Protein AF-A0A0X3P7G4-F1 (afdb_monomer_lite)

Sequence (192 aa):
AYGSFYFRGCICLLTLMICEAARSVWTQNNAYQKLKDNPQDFRAETESVFLMRLFRAQRNLYISGFSLFLWFVLYRLVQLITEHARLIATSEASLAQAKSASEAASKFLSQDKSAKGESSDKEVALKAEVEKLKKRLEAEEEERKRIETDRDMVKKQADQMSKEYDRVSAECQALQKKLTAATGAGDSKKSD

pLDDT: mean 83.69, std 14.57, range [36.34, 95.62]

Radius of gyration: 58.0 Å; chains: 1; bounding box: 106×111×118 Å

Organism: Schistocephalus solidus (NCBI:txid70667)

Foldseek 3Di:
DVVVVVLVVVLVVLVVQLVVLVVQLVVLVVVLVVCVVDPVNDDPVVNVVSVVSNVVSVVSNVVSVVVSVVSVVVVVVVVVVVVVVVVVVVVVVVVVVVVVVVVVVVVVVVVVVVVCVVCPVVVVVVVVVVVVVVVVVVVVVVVVVVVVVVVVVVVVVVVVVVVVVVVVVVVVVVVVVVVCVVVVPDDDDDDD

Structure (mmCIF, N/CA/C/O backbone):
data_AF-A0A0X3P7G4-F1
#
_entry.id   AF-A0A0X3P7G4-F1
#
loop_
_atom_site.group_PDB
_atom_site.id
_atom_site.type_symbol
_atom_site.label_atom_id
_atom_site.label_alt_id
_atom_site.label_comp_id
_atom_site.label_asym_id
_atom_site.label_entity_id
_atom_site.label_seq_id
_atom_site.pdbx_PDB_ins_code
_atom_site.Cartn_x
_atom_site.Cartn_y
_atom_site.Cartn_z
_atom_site.occupancy
_atom_site.B_iso_or_equiv
_atom_site.auth_seq_id
_atom_site.auth_comp_id
_atom_site.auth_asym_id
_atom_site.auth_atom_id
_atom_site.pdbx_PDB_model_num
ATOM 1 N N . ALA A 1 1 ? -11.296 7.690 -11.599 1.00 53.97 1 ALA A N 1
ATOM 2 C CA . ALA A 1 1 ? -11.247 6.804 -12.786 1.00 53.97 1 ALA A CA 1
ATOM 3 C C . ALA A 1 1 ? -10.194 7.258 -13.804 1.00 53.97 1 ALA A C 1
ATOM 5 O O . ALA A 1 1 ? -9.297 6.482 -14.110 1.00 53.97 1 ALA A O 1
ATOM 6 N N . TYR A 1 2 ? -10.225 8.516 -14.261 1.00 63.56 2 TYR A N 1
ATOM 7 C CA . TYR A 1 2 ? -9.316 9.033 -15.298 1.00 63.56 2 TYR A CA 1
ATOM 8 C C . TYR A 1 2 ? -7.812 8.962 -14.963 1.00 63.56 2 TYR A C 1
ATOM 10 O O . TYR A 1 2 ? -7.011 8.647 -15.837 1.00 63.56 2 TYR A O 1
ATOM 18 N N . GLY A 1 3 ? -7.416 9.152 -13.698 1.00 73.81 3 GLY A N 1
ATOM 19 C CA . GLY A 1 3 ? -6.001 9.104 -13.291 1.00 73.81 3 GLY A CA 1
ATOM 20 C C . GLY A 1 3 ? -5.300 7.768 -13.576 1.00 73.81 3 GLY A C 1
ATOM 21 O O . GLY A 1 3 ? -4.144 7.759 -13.979 1.00 73.81 3 GLY A O 1
ATOM 22 N N . SER A 1 4 ? -6.008 6.637 -13.461 1.00 79.25 4 SER A N 1
ATOM 23 C CA . SER A 1 4 ? -5.439 5.316 -13.772 1.00 79.25 4 SER A CA 1
ATOM 24 C C . SER A 1 4 ? -5.216 5.120 -15.276 1.00 79.25 4 SER A C 1
ATOM 26 O O . SER A 1 4 ? -4.251 4.470 -15.676 1.00 79.25 4 SER A O 1
ATOM 28 N N . PHE A 1 5 ? -6.071 5.719 -16.110 1.00 83.88 5 PHE A N 1
ATOM 29 C CA . PHE A 1 5 ? -5.959 5.648 -17.564 1.00 83.88 5 PHE A CA 1
ATOM 30 C C . PHE A 1 5 ? -4.746 6.434 -18.073 1.00 83.88 5 PHE A C 1
ATOM 32 O O . PHE A 1 5 ? -3.896 5.862 -18.753 1.00 83.88 5 PHE A O 1
ATOM 39 N N . TYR A 1 6 ? -4.606 7.703 -17.673 1.00 85.88 6 TYR A N 1
ATOM 40 C CA . TYR A 1 6 ? -3.438 8.515 -18.038 1.00 85.88 6 TYR A CA 1
ATOM 41 C C . TYR A 1 6 ? -2.138 7.913 -17.501 1.00 85.88 6 TYR A C 1
ATOM 43 O O . TYR A 1 6 ? -1.141 7.875 -18.213 1.00 85.88 6 TYR A O 1
ATOM 51 N N . PHE A 1 7 ? -2.161 7.361 -16.284 1.00 82.94 7 PHE A N 1
ATOM 52 C CA . PHE A 1 7 ? -0.999 6.705 -15.691 1.00 82.94 7 PHE A CA 1
ATOM 53 C C . PHE A 1 7 ? -0.523 5.492 -16.508 1.00 82.94 7 PHE A C 1
ATOM 55 O O . PHE A 1 7 ? 0.667 5.367 -16.800 1.00 82.94 7 PHE A O 1
ATOM 62 N N . ARG A 1 8 ? -1.458 4.625 -16.924 1.00 87.69 8 ARG A N 1
ATOM 63 C CA . ARG A 1 8 ? -1.169 3.486 -17.812 1.00 87.69 8 ARG A CA 1
ATOM 64 C C . ARG A 1 8 ? -0.714 3.942 -19.203 1.00 87.69 8 ARG A C 1
ATOM 66 O O . ARG A 1 8 ? 0.157 3.317 -19.794 1.00 87.69 8 ARG A O 1
ATOM 73 N N . GLY A 1 9 ? -1.252 5.051 -19.706 1.00 91.44 9 GLY A N 1
ATOM 74 C CA . GLY A 1 9 ? -0.790 5.663 -20.952 1.00 91.44 9 GLY A CA 1
ATOM 75 C C . GLY A 1 9 ? 0.665 6.135 -20.871 1.00 91.44 9 GLY A C 1
ATOM 76 O O . GLY A 1 9 ? 1.470 5.784 -21.730 1.00 91.44 9 GLY A O 1
ATOM 77 N N . CYS A 1 10 ? 1.022 6.868 -19.813 1.00 89.75 10 CYS A N 1
ATOM 78 C CA . CYS A 1 10 ? 2.377 7.380 -19.606 1.00 89.75 10 CYS A CA 1
ATOM 79 C C . CYS A 1 10 ? 3.414 6.260 -19.476 1.00 89.75 10 CYS A C 1
ATOM 81 O O . CYS A 1 10 ? 4.472 6.349 -20.095 1.00 89.75 10 CYS A O 1
ATOM 83 N N . ILE A 1 11 ? 3.119 5.191 -18.723 1.00 91.06 11 ILE A N 1
ATOM 84 C CA . ILE A 1 11 ? 4.052 4.059 -18.610 1.00 91.06 11 ILE A CA 1
ATOM 85 C C . ILE A 1 11 ? 4.245 3.361 -19.960 1.00 91.06 11 ILE A C 1
ATOM 87 O O . ILE A 1 11 ? 5.385 3.123 -20.344 1.00 91.06 11 ILE A O 1
ATOM 91 N N . CYS A 1 12 ? 3.171 3.123 -20.723 1.00 93.56 12 CYS A N 1
ATOM 92 C CA . CYS A 1 12 ? 3.281 2.553 -22.066 1.00 93.56 12 CYS A CA 1
ATOM 93 C C . CYS A 1 12 ? 4.154 3.430 -22.975 1.00 93.56 12 CYS A C 1
ATOM 95 O O . CYS A 1 12 ? 5.036 2.914 -23.656 1.00 93.56 12 CYS A O 1
ATOM 97 N N . LEU A 1 13 ? 3.964 4.753 -22.945 1.00 93.38 13 LEU A N 1
ATOM 98 C CA . LEU A 1 13 ? 4.781 5.705 -23.704 1.00 93.38 13 LEU A CA 1
ATOM 99 C C . LEU A 1 13 ? 6.264 5.654 -23.313 1.00 93.38 13 LEU A C 1
ATOM 101 O O . LEU A 1 13 ? 7.125 5.593 -24.189 1.00 93.38 13 LEU A O 1
ATOM 105 N N . LEU A 1 14 ? 6.572 5.646 -22.014 1.00 93.56 14 LEU A N 1
ATOM 106 C CA . LEU A 1 14 ? 7.952 5.585 -21.520 1.00 93.56 14 LEU A CA 1
ATOM 107 C C . LEU A 1 14 ? 8.630 4.254 -21.869 1.00 93.56 14 LEU A C 1
ATOM 109 O O . LEU A 1 14 ? 9.804 4.238 -22.240 1.00 93.56 14 LEU A O 1
ATOM 113 N N . THR A 1 15 ? 7.901 3.138 -21.805 1.00 94.06 15 THR A N 1
ATOM 114 C CA . THR A 1 15 ? 8.418 1.833 -22.235 1.00 94.06 15 THR A CA 1
ATOM 115 C C . THR A 1 15 ? 8.684 1.812 -23.739 1.00 94.06 15 THR A C 1
ATOM 117 O O . THR A 1 15 ? 9.755 1.372 -24.152 1.00 94.06 15 THR A O 1
ATOM 120 N N . LEU A 1 16 ? 7.772 2.346 -24.560 1.00 94.88 16 LEU A N 1
ATOM 121 C CA . LEU A 1 16 ? 7.981 2.461 -26.007 1.00 94.88 16 LEU A CA 1
ATOM 122 C C . LEU A 1 16 ? 9.200 3.334 -26.342 1.00 94.88 16 LEU A C 1
ATOM 124 O O . LEU A 1 16 ? 9.986 2.950 -27.204 1.00 94.88 16 LEU A O 1
ATOM 128 N N . MET A 1 17 ? 9.406 4.445 -25.627 1.00 93.75 17 MET A N 1
ATOM 129 C CA . MET A 1 17 ? 10.593 5.302 -25.774 1.00 93.75 17 MET A CA 1
ATOM 130 C C . MET A 1 17 ? 11.897 4.551 -25.473 1.00 93.75 17 MET A C 1
ATOM 132 O O . MET A 1 17 ? 12.859 4.667 -26.231 1.00 93.75 17 MET A O 1
ATOM 136 N N . ILE A 1 18 ? 11.941 3.746 -24.405 1.00 95.12 18 ILE A N 1
ATOM 137 C CA . ILE A 1 18 ? 13.117 2.914 -24.096 1.00 95.12 18 ILE A CA 1
ATOM 138 C C . ILE A 1 18 ? 13.336 1.851 -25.169 1.00 95.12 18 ILE A C 1
ATOM 140 O O . ILE A 1 18 ? 14.470 1.650 -25.602 1.00 95.12 18 ILE A O 1
ATOM 144 N N . CYS A 1 19 ? 12.277 1.177 -25.620 1.00 95.62 19 CYS A N 1
ATOM 145 C CA . CYS A 1 19 ? 12.381 0.182 -26.683 1.00 95.62 19 CYS A CA 1
ATOM 146 C C . CYS A 1 19 ? 12.903 0.804 -27.985 1.00 95.62 19 CYS A C 1
ATOM 148 O O . CYS A 1 19 ? 13.775 0.225 -28.632 1.00 95.62 19 CYS A O 1
ATOM 150 N N . GLU A 1 20 ? 12.423 1.994 -28.355 1.00 95.19 20 GLU A N 1
ATOM 151 C CA . GLU A 1 20 ? 12.898 2.729 -29.527 1.00 95.19 20 GLU A CA 1
ATOM 152 C C . GLU A 1 20 ? 14.367 3.148 -29.373 1.00 95.19 20 GLU A C 1
ATOM 154 O O . GLU A 1 20 ? 15.172 2.913 -30.277 1.00 95.19 20 GLU A O 1
ATOM 159 N N . ALA A 1 21 ? 14.751 3.681 -28.208 1.00 94.69 21 ALA A N 1
ATOM 160 C CA . ALA A 1 21 ? 16.130 4.063 -27.917 1.00 94.69 21 ALA A CA 1
ATOM 161 C C . ALA A 1 21 ? 17.081 2.854 -27.944 1.00 94.69 21 ALA A C 1
ATOM 163 O O . ALA A 1 21 ? 18.155 2.927 -28.544 1.00 94.69 21 ALA A O 1
ATOM 164 N N . ALA A 1 22 ? 16.674 1.715 -27.377 1.00 95.31 22 ALA A N 1
ATOM 165 C CA . ALA A 1 22 ? 17.443 0.474 -27.406 1.00 95.31 22 ALA A CA 1
ATOM 166 C C . ALA A 1 22 ? 17.578 -0.069 -28.836 1.00 95.31 22 ALA A C 1
ATOM 168 O O . ALA A 1 22 ? 18.677 -0.433 -29.263 1.00 95.31 22 ALA A O 1
ATOM 169 N N . ARG A 1 23 ? 16.486 -0.051 -29.616 1.00 95.38 23 ARG A N 1
ATOM 170 C CA . ARG A 1 23 ? 16.508 -0.423 -31.038 1.00 95.38 23 ARG A CA 1
ATOM 171 C C . ARG A 1 23 ? 17.438 0.488 -31.832 1.00 95.38 23 ARG A C 1
ATOM 173 O O . ARG A 1 23 ? 18.161 0.005 -32.701 1.00 95.38 23 ARG A O 1
ATOM 180 N N . SER A 1 24 ? 17.428 1.788 -31.542 1.00 94.00 24 SER A N 1
ATOM 181 C CA . SER A 1 24 ? 18.296 2.780 -32.173 1.00 94.00 24 SER A CA 1
ATOM 182 C C . SER A 1 24 ? 19.767 2.488 -31.877 1.00 94.00 24 SER A C 1
ATOM 184 O O . SER A 1 24 ? 20.550 2.363 -32.816 1.00 94.00 24 SER A O 1
ATOM 186 N N . VAL A 1 25 ? 20.132 2.250 -30.611 1.00 95.12 25 VAL A N 1
ATOM 187 C CA . VAL A 1 25 ? 21.500 1.853 -30.231 1.00 95.12 25 VAL A CA 1
ATOM 188 C C . VAL A 1 25 ? 21.914 0.566 -30.939 1.00 95.12 25 VAL A C 1
ATOM 190 O O . VAL A 1 25 ? 22.977 0.538 -31.550 1.00 95.12 25 VAL A O 1
ATOM 193 N N . TRP A 1 26 ? 21.074 -0.472 -30.929 1.00 94.69 26 TRP A N 1
ATOM 194 C CA . TRP A 1 26 ? 21.380 -1.738 -31.599 1.00 94.69 26 TRP A CA 1
ATOM 195 C C . TRP A 1 26 ? 21.552 -1.564 -33.112 1.00 94.69 26 TRP A C 1
ATOM 197 O O . TRP A 1 26 ? 22.517 -2.052 -33.692 1.00 94.69 26 TRP A O 1
ATOM 207 N N . THR A 1 27 ? 20.668 -0.797 -33.755 1.00 93.25 27 THR A N 1
ATOM 208 C CA . THR A 1 27 ? 20.732 -0.533 -35.200 1.00 93.25 27 THR A CA 1
ATOM 209 C C . THR A 1 27 ? 21.994 0.250 -35.569 1.00 93.25 27 THR A C 1
ATOM 211 O O . THR A 1 27 ? 22.685 -0.129 -36.512 1.00 93.25 27 THR A O 1
ATOM 214 N N . GLN A 1 28 ? 22.319 1.316 -34.826 1.00 90.62 28 GLN A N 1
ATOM 215 C CA . GLN A 1 28 ? 23.521 2.120 -35.071 1.00 90.62 28 GLN A CA 1
ATOM 216 C C . GLN A 1 28 ? 24.801 1.332 -34.768 1.00 90.62 28 GLN A C 1
ATOM 218 O O . GLN A 1 28 ? 25.760 1.421 -35.526 1.00 90.62 28 GLN A O 1
ATOM 223 N N . ASN A 1 29 ? 24.803 0.511 -33.715 1.00 91.44 29 ASN A N 1
ATOM 224 C CA . ASN A 1 29 ? 25.924 -0.362 -33.377 1.00 91.44 29 ASN A CA 1
ATOM 225 C C . ASN A 1 29 ? 26.168 -1.416 -34.466 1.00 91.44 29 ASN A C 1
ATOM 227 O O . ASN A 1 29 ? 27.297 -1.605 -34.904 1.00 91.44 29 ASN A O 1
ATOM 231 N N . ASN A 1 30 ? 25.112 -2.060 -34.963 1.00 91.50 30 ASN A N 1
ATOM 232 C CA . ASN A 1 30 ? 25.232 -3.045 -36.038 1.00 91.50 30 ASN A CA 1
ATOM 233 C C . ASN A 1 30 ? 25.699 -2.403 -37.350 1.00 91.50 30 ASN A C 1
ATOM 235 O O . ASN A 1 30 ? 26.480 -3.005 -38.082 1.00 91.50 30 ASN A O 1
ATOM 239 N N . ALA A 1 31 ? 25.227 -1.191 -37.654 1.00 87.88 31 ALA A N 1
ATOM 240 C CA . ALA A 1 31 ? 25.680 -0.440 -38.821 1.00 87.88 31 ALA A CA 1
ATOM 241 C C . ALA A 1 31 ? 27.165 -0.057 -38.705 1.00 87.88 31 ALA A C 1
ATOM 243 O O . ALA A 1 31 ? 27.905 -0.191 -39.675 1.00 87.88 31 ALA A O 1
ATOM 244 N N . TYR A 1 32 ? 27.605 0.340 -37.509 1.00 87.62 32 TYR A N 1
ATOM 245 C CA . TYR A 1 32 ? 29.006 0.636 -37.223 1.00 87.62 32 TYR A CA 1
ATOM 246 C C . TYR A 1 32 ? 29.913 -0.597 -37.376 1.00 87.62 32 TYR A C 1
ATOM 248 O O . TYR A 1 32 ? 30.954 -0.514 -38.020 1.00 87.62 32 TYR A O 1
ATOM 256 N N . GLN A 1 33 ? 29.495 -1.760 -36.865 1.00 87.25 33 GLN A N 1
ATOM 257 C CA . GLN A 1 33 ? 30.272 -3.000 -37.001 1.00 87.25 33 GLN A CA 1
ATOM 258 C C . GLN A 1 33 ? 30.394 -3.452 -38.463 1.00 87.25 33 GLN A C 1
ATOM 260 O O . GLN A 1 33 ? 31.485 -3.784 -38.909 1.00 87.25 33 GLN A O 1
ATOM 265 N N . LYS A 1 34 ? 29.311 -3.367 -39.248 1.00 87.62 34 LYS A N 1
ATOM 266 C CA . LYS A 1 34 ? 29.355 -3.673 -40.690 1.00 87.62 34 LYS A CA 1
ATOM 267 C C . LYS A 1 34 ? 30.309 -2.765 -41.467 1.00 87.62 34 LYS A C 1
ATOM 269 O O . LYS A 1 34 ? 30.940 -3.226 -42.410 1.00 87.62 34 LYS A O 1
ATOM 274 N N . LEU A 1 35 ? 30.401 -1.488 -41.088 1.00 84.44 35 LEU A N 1
ATOM 275 C CA . LEU A 1 35 ? 31.357 -0.555 -41.687 1.00 84.44 35 LEU A CA 1
ATOM 276 C C . LEU A 1 35 ? 32.800 -0.951 -41.352 1.00 84.44 35 LEU A C 1
ATOM 278 O O . LEU A 1 35 ? 33.662 -0.912 -42.222 1.00 84.44 35 LEU A O 1
ATOM 282 N N . LYS A 1 36 ? 33.055 -1.358 -40.104 1.00 83.06 36 LYS A N 1
ATOM 283 C CA . LYS A 1 36 ? 34.373 -1.816 -39.648 1.00 83.06 36 LYS A CA 1
ATOM 284 C C . LYS A 1 36 ? 34.839 -3.086 -40.370 1.00 83.06 36 LYS A C 1
ATOM 286 O O . LYS A 1 36 ? 36.025 -3.215 -40.659 1.00 83.06 36 LYS A O 1
ATOM 291 N N . ASP A 1 37 ? 33.913 -3.987 -40.688 1.00 84.88 37 ASP A N 1
ATOM 292 C CA . ASP A 1 37 ? 34.206 -5.238 -41.393 1.00 84.88 37 ASP A CA 1
ATOM 293 C C . ASP A 1 37 ? 34.461 -5.043 -42.904 1.00 84.88 37 ASP A C 1
ATOM 295 O O . ASP A 1 37 ? 34.998 -5.947 -43.544 1.00 84.88 37 ASP A O 1
ATOM 299 N N . ASN A 1 38 ? 34.117 -3.880 -43.487 1.00 82.94 38 ASN A N 1
ATOM 300 C CA . ASN A 1 38 ? 34.327 -3.582 -44.909 1.00 82.94 38 ASN A CA 1
ATOM 301 C C . ASN A 1 38 ? 35.447 -2.536 -45.132 1.00 82.94 38 ASN A C 1
ATOM 303 O O . ASN A 1 38 ? 35.170 -1.337 -45.224 1.00 82.94 38 ASN A O 1
ATOM 307 N N . PRO A 1 39 ? 36.721 -2.952 -45.279 1.00 70.00 39 PRO A N 1
ATOM 308 C CA . PRO A 1 39 ? 37.871 -2.041 -45.339 1.00 70.00 39 PRO A CA 1
ATOM 309 C C . PRO A 1 39 ? 37.910 -1.100 -46.560 1.00 70.00 39 PRO A C 1
ATOM 311 O O . PRO A 1 39 ? 38.685 -0.148 -46.557 1.00 70.00 39 PRO A O 1
ATOM 314 N N . GLN A 1 40 ? 37.083 -1.324 -47.589 1.00 72.31 40 GLN A N 1
ATOM 315 C CA . GLN A 1 40 ? 36.956 -0.435 -48.760 1.00 72.31 40 GLN A CA 1
ATOM 316 C C . GLN A 1 40 ? 36.187 0.867 -48.450 1.00 72.31 40 GLN A C 1
ATOM 318 O O . GLN A 1 40 ? 36.521 1.918 -48.996 1.00 72.31 40 GLN A O 1
ATOM 323 N N . ASP A 1 41 ? 35.204 0.818 -47.541 1.00 68.81 41 ASP A N 1
ATOM 324 C CA . ASP A 1 41 ? 34.366 1.969 -47.149 1.00 68.81 41 ASP A CA 1
ATOM 325 C C . ASP A 1 41 ? 34.819 2.614 -45.826 1.00 68.81 41 ASP A C 1
ATOM 327 O O . ASP A 1 41 ? 34.294 3.648 -45.401 1.00 68.81 41 ASP A O 1
ATOM 331 N N . PHE A 1 42 ? 35.809 2.016 -45.160 1.00 75.44 42 PHE A N 1
ATOM 332 C CA . PHE A 1 42 ? 36.311 2.460 -43.866 1.00 75.44 42 PHE A CA 1
ATOM 333 C C . PHE A 1 42 ? 37.235 3.681 -44.018 1.00 75.44 42 PHE A C 1
ATOM 335 O O . PHE A 1 42 ? 38.462 3.583 -44.026 1.00 75.44 42 PHE A O 1
ATOM 342 N N . ARG A 1 43 ? 36.631 4.866 -44.164 1.00 78.56 43 ARG A N 1
ATOM 343 C CA . ARG A 1 43 ? 37.317 6.168 -44.094 1.00 78.56 43 ARG A CA 1
ATOM 344 C C . ARG A 1 43 ? 37.082 6.825 -42.733 1.00 78.56 43 ARG A C 1
ATOM 346 O O . ARG A 1 43 ? 35.956 6.814 -42.236 1.00 78.56 43 ARG A O 1
ATOM 353 N N . ALA A 1 44 ? 38.105 7.492 -42.191 1.00 76.75 44 ALA A N 1
ATOM 354 C CA . ALA A 1 44 ? 38.047 8.176 -40.889 1.00 76.75 44 ALA A CA 1
ATOM 355 C C . ALA A 1 44 ? 36.877 9.180 -40.769 1.00 76.75 44 ALA A C 1
ATOM 357 O O . ALA A 1 44 ? 36.242 9.298 -39.721 1.00 76.75 44 ALA A O 1
ATOM 358 N N . GLU A 1 45 ? 36.526 9.867 -41.862 1.00 80.19 45 GLU A N 1
ATOM 359 C CA . GLU A 1 45 ? 35.378 10.783 -41.882 1.00 80.19 45 GLU A CA 1
ATOM 360 C C . GLU A 1 45 ? 34.040 10.046 -41.712 1.00 80.19 45 GLU A C 1
ATOM 362 O O . GLU A 1 45 ? 33.167 10.503 -40.976 1.00 80.19 45 GLU A O 1
ATOM 367 N N . THR A 1 46 ? 33.887 8.871 -42.329 1.00 80.81 46 THR A N 1
ATOM 368 C CA . THR A 1 46 ? 32.655 8.066 -42.250 1.00 80.81 46 THR A CA 1
ATOM 369 C C . THR A 1 46 ? 32.508 7.422 -40.872 1.00 80.81 46 THR A C 1
ATOM 371 O O . THR A 1 46 ? 31.417 7.433 -40.302 1.00 80.81 46 THR A O 1
ATOM 374 N N . GLU A 1 47 ? 33.611 6.950 -40.291 1.00 82.50 47 GLU A N 1
ATOM 375 C CA . GLU A 1 47 ? 33.672 6.448 -38.915 1.00 82.50 47 GLU A CA 1
ATOM 376 C C . GLU A 1 47 ? 33.145 7.492 -37.914 1.00 82.50 47 GLU A C 1
ATOM 378 O O . GLU A 1 47 ? 32.215 7.212 -37.151 1.00 82.50 47 GLU A O 1
ATOM 383 N N . SER A 1 48 ? 33.658 8.725 -37.976 1.00 84.38 48 SER A N 1
ATOM 384 C CA . SER A 1 48 ? 33.288 9.795 -37.039 1.00 84.38 48 SER A CA 1
ATOM 385 C C . SER A 1 48 ? 31.775 10.083 -36.999 1.00 84.38 48 SER A C 1
ATOM 387 O O . SER A 1 48 ? 31.201 10.302 -35.926 1.00 84.38 48 SER A O 1
ATOM 389 N N . VAL A 1 49 ? 31.093 9.990 -38.148 1.00 86.62 49 VAL A N 1
ATOM 390 C CA . VAL A 1 49 ? 29.640 10.193 -38.272 1.00 86.62 49 VAL A CA 1
ATOM 391 C C . VAL A 1 49 ? 28.857 9.081 -37.570 1.00 86.62 49 VAL A C 1
ATOM 393 O O . VAL A 1 49 ? 27.861 9.360 -36.891 1.00 86.62 49 VAL A O 1
ATOM 396 N N . PHE A 1 50 ? 29.291 7.825 -37.698 1.00 86.31 50 PHE A N 1
ATOM 397 C CA . PHE A 1 50 ? 28.641 6.698 -37.026 1.00 86.31 50 PHE A CA 1
ATOM 398 C C . PHE A 1 50 ? 28.861 6.725 -35.514 1.00 86.31 50 PHE A C 1
ATOM 400 O O . PHE A 1 50 ? 27.891 6.548 -34.773 1.00 86.31 50 PHE A O 1
ATOM 407 N N . LEU A 1 51 ? 30.076 7.032 -35.042 1.00 87.50 51 LEU A N 1
ATOM 408 C CA . LEU A 1 51 ? 30.328 7.194 -33.606 1.00 87.50 51 LEU A CA 1
ATOM 409 C C . LEU A 1 51 ? 29.452 8.304 -33.022 1.00 87.50 51 LEU A C 1
ATOM 411 O O . LEU A 1 51 ? 28.829 8.113 -31.979 1.00 87.50 51 LEU A O 1
ATOM 415 N N . MET A 1 52 ? 29.329 9.443 -33.709 1.00 91.00 52 MET A N 1
ATOM 416 C CA . MET A 1 52 ? 28.486 10.546 -33.242 1.00 91.00 52 MET A CA 1
ATOM 417 C C . MET A 1 52 ? 27.012 10.128 -33.109 1.00 91.00 52 MET A C 1
ATOM 419 O O . MET A 1 52 ? 26.345 10.472 -32.126 1.00 91.00 52 MET A O 1
ATOM 423 N N . ARG A 1 53 ? 26.485 9.365 -34.078 1.00 89.69 53 ARG A N 1
ATOM 424 C CA . ARG A 1 53 ? 25.120 8.813 -34.013 1.00 89.69 53 ARG A CA 1
ATOM 425 C C . ARG A 1 53 ? 24.967 7.808 -32.874 1.00 89.69 53 ARG A C 1
ATOM 427 O O . ARG A 1 53 ? 23.948 7.845 -32.183 1.00 89.69 53 ARG A O 1
ATOM 434 N N . LEU A 1 54 ? 25.975 6.972 -32.637 1.00 89.56 54 LEU A N 1
ATOM 435 C CA . LEU A 1 54 ? 25.977 5.993 -31.554 1.00 89.56 54 LEU A CA 1
ATOM 436 C C . LEU A 1 54 ? 25.986 6.667 -30.175 1.00 89.56 54 LEU A C 1
ATOM 438 O O . LEU A 1 54 ? 25.141 6.338 -29.347 1.00 89.56 54 LEU A O 1
ATOM 442 N N . PHE A 1 55 ? 26.843 7.667 -29.946 1.00 91.38 55 PHE A N 1
ATOM 443 C CA . PHE A 1 55 ? 26.855 8.442 -28.697 1.00 91.38 55 PHE A CA 1
ATOM 444 C C . PHE A 1 55 ? 25.524 9.157 -28.449 1.00 91.38 55 PHE A C 1
ATOM 446 O O . PHE A 1 55 ? 25.022 9.188 -27.322 1.00 91.38 55 PHE A O 1
ATOM 453 N N . ARG A 1 56 ? 24.904 9.695 -29.508 1.00 91.31 56 ARG A N 1
ATOM 454 C CA . ARG A 1 56 ? 23.570 10.299 -29.409 1.00 91.31 56 ARG A CA 1
ATOM 455 C C . ARG A 1 56 ? 22.523 9.262 -28.991 1.00 91.31 56 ARG A C 1
ATOM 457 O O . ARG A 1 56 ? 21.728 9.544 -28.096 1.00 91.31 56 ARG A O 1
ATOM 464 N N . ALA A 1 57 ? 22.535 8.079 -29.603 1.00 92.56 57 ALA A N 1
ATOM 465 C CA . ALA A 1 57 ? 21.607 6.999 -29.274 1.00 92.56 57 ALA A CA 1
ATOM 466 C C . ALA A 1 57 ? 21.817 6.471 -27.841 1.00 92.56 57 ALA A C 1
ATOM 468 O O . ALA A 1 57 ? 20.846 6.307 -27.107 1.00 92.56 57 ALA A O 1
ATOM 469 N N . GLN A 1 58 ? 23.070 6.290 -27.409 1.00 93.25 58 GLN A N 1
ATOM 470 C CA . GLN A 1 58 ? 23.417 5.867 -26.047 1.00 93.25 58 GLN A CA 1
ATOM 471 C C . GLN A 1 58 ? 22.912 6.864 -25.000 1.00 93.25 58 GLN A C 1
ATOM 473 O O . GLN A 1 58 ? 22.250 6.476 -24.040 1.00 93.25 58 GLN A O 1
ATOM 478 N N . ARG A 1 59 ? 23.141 8.167 -25.211 1.00 95.44 59 ARG A N 1
ATOM 479 C CA . ARG A 1 59 ? 22.630 9.209 -24.311 1.00 95.44 59 ARG A CA 1
ATOM 480 C C . ARG A 1 59 ? 21.103 9.205 -24.237 1.00 95.44 59 ARG A C 1
ATOM 482 O O . ARG A 1 59 ? 20.552 9.313 -23.146 1.00 95.44 59 ARG A O 1
ATOM 489 N N . ASN A 1 60 ? 20.416 9.063 -25.371 1.00 94.06 60 ASN A N 1
ATOM 490 C CA . ASN A 1 60 ? 18.952 8.994 -25.396 1.00 94.06 60 ASN A CA 1
ATOM 491 C C . ASN A 1 60 ? 18.419 7.752 -24.659 1.00 94.06 60 ASN A C 1
ATOM 493 O O . ASN A 1 60 ? 17.392 7.836 -23.983 1.00 94.06 60 ASN A O 1
ATOM 497 N N . LEU A 1 61 ? 19.128 6.622 -24.730 1.00 94.50 61 LEU A N 1
ATOM 498 C CA . LEU A 1 61 ? 18.804 5.428 -23.949 1.00 94.50 61 LEU A CA 1
ATOM 499 C C . LEU A 1 61 ? 18.949 5.682 -22.442 1.00 94.50 61 LEU A C 1
ATOM 501 O O . LEU A 1 61 ? 18.060 5.316 -21.678 1.00 94.50 61 LEU A O 1
ATOM 505 N N . TYR A 1 62 ? 20.011 6.367 -22.006 1.00 95.44 62 TYR A N 1
ATOM 506 C CA . TYR A 1 62 ? 20.170 6.719 -20.591 1.00 95.44 62 TYR A CA 1
ATOM 507 C C . TYR A 1 62 ? 19.095 7.688 -20.100 1.00 95.44 62 TYR A C 1
ATOM 509 O O . TYR A 1 62 ? 18.540 7.475 -19.026 1.00 95.44 62 TYR A O 1
ATOM 517 N N . ILE A 1 63 ? 18.766 8.720 -20.886 1.00 94.69 63 ILE A N 1
ATOM 518 C CA . ILE A 1 63 ? 17.717 9.685 -20.529 1.00 94.69 63 ILE A CA 1
ATOM 519 C C . ILE A 1 63 ? 16.369 8.971 -20.398 1.00 94.69 63 ILE A C 1
ATOM 521 O O . ILE A 1 63 ? 15.717 9.098 -19.367 1.00 94.69 63 ILE A O 1
ATOM 525 N N . SER A 1 64 ? 15.974 8.180 -21.400 1.00 94.19 64 SER A N 1
ATOM 526 C CA . SER A 1 64 ? 14.701 7.444 -21.372 1.00 94.19 64 SER A CA 1
ATOM 527 C C . SER A 1 64 ? 14.645 6.412 -20.236 1.00 94.19 64 SER A C 1
ATOM 529 O O . SER A 1 64 ? 13.641 6.341 -19.526 1.00 94.19 64 SER A O 1
ATOM 531 N N . GLY A 1 65 ? 15.741 5.686 -19.990 1.00 94.25 65 GLY A N 1
ATOM 532 C CA . GLY A 1 65 ? 15.891 4.772 -18.853 1.00 94.25 65 GLY A CA 1
ATOM 533 C C . GLY A 1 65 ? 15.721 5.470 -17.503 1.00 94.25 65 GLY A C 1
ATOM 534 O O . GLY A 1 65 ? 14.948 5.023 -16.654 1.00 94.25 65 GLY A O 1
ATOM 535 N N . PHE A 1 66 ? 16.394 6.607 -17.322 1.00 94.56 66 PHE A N 1
ATOM 536 C CA . PHE A 1 66 ? 16.303 7.396 -16.098 1.00 94.56 66 PHE A CA 1
ATOM 537 C C . PHE A 1 66 ? 14.909 8.005 -15.904 1.00 94.56 66 PHE A C 1
ATOM 539 O O . PHE A 1 66 ? 14.397 8.015 -14.787 1.00 94.56 66 PHE A O 1
ATOM 546 N N . SER A 1 67 ? 14.247 8.447 -16.977 1.00 94.00 67 SER A N 1
ATOM 547 C CA . SER A 1 67 ? 12.860 8.921 -16.917 1.00 94.00 67 SER A CA 1
ATOM 548 C C . SER A 1 67 ? 11.890 7.834 -16.452 1.00 94.00 67 SER A C 1
ATOM 550 O O . SER A 1 67 ? 11.024 8.120 -15.627 1.00 94.00 67 SER A O 1
ATOM 552 N N . LEU A 1 68 ? 12.043 6.589 -16.919 1.00 93.12 68 LEU A N 1
ATOM 553 C CA . LEU A 1 68 ? 11.219 5.468 -16.450 1.00 93.12 68 LEU A CA 1
ATOM 554 C C . LEU A 1 68 ? 11.462 5.176 -14.963 1.00 93.12 68 LEU A C 1
ATOM 556 O O . LEU A 1 68 ? 10.512 4.969 -14.208 1.00 93.12 68 LEU A O 1
ATOM 560 N N . PHE A 1 69 ? 12.724 5.202 -14.531 1.00 93.69 69 PHE A N 1
ATOM 561 C CA . PHE A 1 69 ? 13.074 5.041 -13.122 1.00 93.69 69 PHE A CA 1
ATOM 562 C C . PHE A 1 69 ? 12.453 6.143 -12.249 1.00 93.69 69 PHE A C 1
ATOM 564 O O . PHE A 1 69 ? 11.786 5.845 -11.258 1.00 93.69 69 PHE A O 1
ATOM 571 N N . LEU A 1 70 ? 12.599 7.413 -12.639 1.00 93.88 70 LEU A N 1
ATOM 572 C CA . LEU A 1 70 ? 11.986 8.536 -11.928 1.00 93.88 70 LEU A CA 1
ATOM 573 C C . LEU A 1 70 ? 10.463 8.431 -11.895 1.00 93.88 70 LEU A C 1
ATOM 575 O O . LEU A 1 70 ? 9.858 8.698 -10.860 1.00 93.88 70 LEU A O 1
ATOM 579 N N . TRP A 1 71 ? 9.837 8.010 -12.994 1.00 91.94 71 TRP A N 1
ATOM 580 C CA . TRP A 1 71 ? 8.397 7.778 -13.033 1.00 91.94 71 TRP A CA 1
ATOM 581 C C . TRP A 1 71 ? 7.959 6.732 -12.005 1.00 91.94 71 TRP A C 1
ATOM 583 O O . TRP A 1 71 ? 6.967 6.936 -11.307 1.00 91.94 71 TRP A O 1
ATOM 593 N N . PHE A 1 72 ? 8.717 5.642 -11.854 1.00 91.69 72 PHE A N 1
ATOM 594 C CA . PHE A 1 72 ? 8.453 4.631 -10.829 1.00 91.69 72 PHE A CA 1
ATOM 595 C C . PHE A 1 72 ? 8.579 5.198 -9.407 1.00 91.69 72 PHE A C 1
ATOM 597 O O . PHE A 1 72 ? 7.704 4.965 -8.570 1.00 91.69 72 PHE A O 1
ATOM 604 N N . VAL A 1 73 ? 9.626 5.985 -9.139 1.00 95.19 73 VAL A N 1
ATOM 605 C CA . VAL A 1 73 ? 9.815 6.653 -7.840 1.00 95.19 73 VAL A CA 1
ATOM 606 C C . VAL A 1 73 ? 8.652 7.601 -7.545 1.00 95.19 73 VAL A C 1
ATOM 608 O O . VAL A 1 73 ? 8.051 7.528 -6.474 1.00 95.19 73 VAL A O 1
ATOM 611 N N . LEU A 1 74 ? 8.280 8.448 -8.507 1.00 91.88 74 LEU A N 1
ATOM 612 C CA . LEU A 1 74 ? 7.156 9.374 -8.377 1.00 91.88 74 LEU A CA 1
ATOM 613 C C . LEU A 1 74 ? 5.839 8.636 -8.155 1.00 91.88 74 LEU A C 1
ATOM 615 O O . LEU A 1 74 ? 5.061 9.033 -7.291 1.00 91.88 74 LEU A O 1
ATOM 619 N N . TYR A 1 75 ? 5.602 7.541 -8.878 1.00 89.31 75 TYR A N 1
ATOM 620 C CA . TYR A 1 75 ? 4.417 6.720 -8.670 1.00 89.31 75 TYR A CA 1
ATOM 621 C C . TYR A 1 75 ? 4.341 6.211 -7.235 1.00 89.31 75 TYR A C 1
ATOM 623 O O . TYR A 1 75 ? 3.313 6.373 -6.574 1.00 89.31 75 TYR A O 1
ATOM 631 N N . ARG A 1 76 ? 5.445 5.650 -6.729 1.00 92.69 76 ARG A N 1
ATOM 632 C CA . ARG A 1 76 ? 5.491 5.141 -5.361 1.00 92.69 76 ARG A CA 1
ATOM 633 C C . ARG A 1 76 ? 5.231 6.250 -4.342 1.00 92.69 76 ARG A C 1
ATOM 635 O O . ARG A 1 76 ? 4.471 6.028 -3.403 1.00 92.69 76 ARG A O 1
ATOM 642 N N . LEU A 1 77 ? 5.809 7.434 -4.546 1.00 94.44 77 LEU A N 1
ATOM 643 C CA . LEU A 1 77 ? 5.604 8.593 -3.676 1.00 94.44 77 LEU A CA 1
ATOM 644 C C . LEU A 1 77 ? 4.153 9.083 -3.691 1.00 94.44 77 LEU A C 1
ATOM 646 O O . LEU A 1 77 ? 3.574 9.289 -2.629 1.00 94.44 77 LEU A O 1
ATOM 650 N N . VAL A 1 78 ? 3.534 9.222 -4.864 1.00 91.00 78 VAL A N 1
ATOM 651 C CA . VAL A 1 78 ? 2.136 9.671 -4.981 1.00 91.00 78 VAL A CA 1
ATOM 652 C C . VAL A 1 78 ? 1.182 8.692 -4.302 1.00 91.00 78 VAL A C 1
ATOM 654 O O . VAL A 1 78 ? 0.265 9.120 -3.597 1.00 91.00 78 VAL A O 1
ATOM 657 N N . GLN A 1 79 ? 1.401 7.384 -4.466 1.00 89.56 79 GLN A N 1
ATOM 658 C CA . GLN A 1 79 ? 0.611 6.374 -3.762 1.00 89.56 79 GLN A CA 1
ATOM 659 C C . GLN A 1 79 ? 0.767 6.494 -2.249 1.00 89.56 79 GLN A C 1
ATOM 661 O O . GLN A 1 79 ? -0.236 6.537 -1.543 1.00 89.56 79 GLN A O 1
ATOM 666 N N . LEU A 1 80 ? 2.004 6.624 -1.764 1.00 92.88 80 LEU A N 1
ATOM 667 C CA . LEU A 1 80 ? 2.279 6.745 -0.336 1.00 92.88 80 LEU A CA 1
ATOM 668 C C . LEU A 1 80 ? 1.638 8.004 0.268 1.00 92.88 80 LEU A C 1
ATOM 670 O O . LEU A 1 80 ? 1.039 7.940 1.336 1.00 92.88 80 LEU A O 1
ATOM 674 N N . ILE A 1 81 ? 1.699 9.137 -0.436 1.00 93.31 81 ILE A N 1
ATOM 675 C CA . ILE A 1 81 ? 1.054 10.386 -0.010 1.00 93.31 81 ILE A CA 1
ATOM 676 C C . ILE A 1 81 ? -0.470 10.230 0.009 1.00 93.31 81 ILE A C 1
ATOM 678 O O . ILE A 1 81 ? -1.123 10.676 0.949 1.00 93.31 81 ILE A O 1
ATOM 682 N N . THR A 1 82 ? -1.044 9.577 -1.004 1.00 91.69 82 THR A N 1
ATOM 683 C CA . THR A 1 82 ? -2.493 9.334 -1.078 1.00 91.69 82 THR A CA 1
ATOM 684 C C . THR A 1 82 ? -2.959 8.428 0.061 1.00 91.69 82 THR A C 1
ATOM 686 O O . THR A 1 82 ? -3.979 8.703 0.691 1.00 91.69 82 THR A O 1
ATOM 689 N N . GLU A 1 83 ? -2.205 7.368 0.358 1.00 91.56 83 GLU A N 1
ATOM 690 C CA . GLU A 1 83 ? -2.457 6.494 1.504 1.00 91.56 83 GLU A CA 1
ATOM 691 C C . GLU A 1 83 ? -2.380 7.283 2.811 1.00 91.56 83 GLU A C 1
ATOM 693 O O . GLU A 1 83 ? -3.315 7.221 3.606 1.00 91.56 83 GLU A O 1
ATOM 698 N N . HIS A 1 84 ? -1.330 8.085 2.998 1.00 91.56 84 HIS A N 1
ATOM 699 C CA . HIS A 1 84 ? -1.146 8.912 4.188 1.00 91.56 84 HIS A CA 1
ATOM 700 C C . HIS A 1 84 ? -2.284 9.927 4.380 1.00 91.56 84 HIS A C 1
ATOM 702 O O . HIS A 1 84 ? -2.834 10.048 5.473 1.00 91.56 84 HIS A O 1
ATOM 708 N N . ALA A 1 85 ? -2.702 10.610 3.312 1.00 91.31 85 ALA A N 1
ATOM 709 C CA . ALA A 1 85 ? -3.836 11.531 3.347 1.00 91.31 85 ALA A CA 1
ATOM 710 C C . ALA A 1 85 ? -5.145 10.809 3.704 1.00 91.31 85 ALA A C 1
ATOM 712 O O . ALA A 1 85 ? -5.921 11.299 4.525 1.00 91.31 85 ALA A O 1
ATOM 713 N N . ARG A 1 86 ? -5.372 9.612 3.141 1.00 91.50 86 ARG A N 1
ATOM 714 C CA . ARG A 1 86 ? -6.541 8.790 3.474 1.00 91.50 86 ARG A CA 1
ATOM 715 C C . ARG A 1 86 ? -6.518 8.365 4.940 1.00 91.50 86 ARG A C 1
ATOM 717 O O . ARG A 1 86 ? -7.544 8.461 5.599 1.00 91.50 86 ARG A O 1
ATOM 724 N N . LEU A 1 87 ? -5.359 7.940 5.443 1.00 91.31 87 LEU A N 1
ATOM 725 C CA . LEU A 1 87 ? -5.147 7.556 6.839 1.00 91.31 87 LEU A CA 1
ATOM 726 C C . LEU A 1 87 ? -5.475 8.703 7.800 1.00 91.31 87 LEU A C 1
ATOM 728 O O . LEU A 1 87 ? -6.228 8.488 8.749 1.00 91.31 87 LEU A O 1
ATOM 732 N N . ILE A 1 88 ? -4.993 9.918 7.524 1.00 91.12 88 ILE A N 1
ATOM 733 C CA . ILE A 1 88 ? -5.310 11.108 8.329 1.00 91.12 88 ILE A CA 1
ATOM 734 C C . ILE A 1 88 ? -6.818 11.371 8.336 1.00 91.12 88 ILE A C 1
ATOM 736 O O . ILE A 1 88 ? -7.406 11.473 9.410 1.00 91.12 88 ILE A O 1
ATOM 740 N N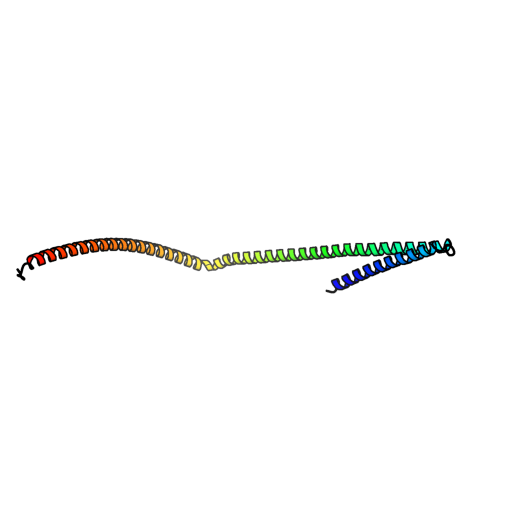 . ALA A 1 89 ? -7.457 11.401 7.163 1.00 89.06 89 ALA A N 1
ATOM 741 C CA . ALA A 1 89 ? -8.895 11.647 7.064 1.00 89.06 89 ALA A CA 1
ATOM 742 C C . ALA A 1 89 ? -9.719 10.575 7.802 1.00 89.06 89 ALA A C 1
ATOM 744 O O . ALA A 1 89 ? -10.683 10.889 8.497 1.00 89.06 89 ALA A O 1
ATOM 745 N N . THR A 1 90 ? -9.325 9.300 7.700 1.00 89.56 90 THR A N 1
ATOM 746 C CA . THR A 1 90 ? -9.995 8.213 8.430 1.00 89.56 90 THR A CA 1
ATOM 747 C C . THR A 1 90 ? -9.753 8.277 9.934 1.00 89.56 90 THR A C 1
ATOM 749 O O . THR A 1 90 ? -10.659 7.967 10.700 1.00 89.56 90 THR A O 1
ATOM 752 N N . SER A 1 91 ? -8.563 8.698 10.365 1.00 87.62 91 SER A N 1
ATOM 753 C CA . SER A 1 91 ? -8.228 8.879 11.778 1.00 87.62 91 SER A CA 1
ATOM 754 C C . SER A 1 91 ? -9.065 9.998 12.393 1.00 87.62 91 SER A C 1
ATOM 756 O O . SER A 1 91 ? -9.682 9.807 13.438 1.00 87.62 91 SER A O 1
ATOM 758 N N . GLU A 1 92 ? -9.179 11.133 11.702 1.00 90.56 92 GLU A N 1
ATOM 759 C CA . GLU A 1 92 ? -10.014 12.254 12.130 1.00 90.56 92 GLU A CA 1
ATOM 760 C C . GLU A 1 92 ? -11.496 11.862 12.199 1.00 90.56 92 GLU A C 1
ATOM 762 O O . GLU A 1 92 ? -12.151 12.107 13.213 1.00 90.56 92 GLU A O 1
ATOM 767 N N . ALA A 1 93 ? -12.009 11.167 11.178 1.00 88.25 93 ALA A N 1
ATOM 768 C CA . ALA A 1 93 ? -13.375 10.648 11.183 1.00 88.25 93 ALA A CA 1
ATOM 769 C C . ALA A 1 93 ? -13.611 9.637 12.320 1.00 88.25 93 ALA A C 1
ATOM 771 O O . ALA A 1 93 ? -14.641 9.697 12.989 1.00 88.25 93 ALA A O 1
ATOM 772 N N . SER A 1 94 ? -12.653 8.745 12.587 1.00 83.19 94 SER A N 1
ATOM 773 C CA . SER A 1 94 ? -12.723 7.790 13.698 1.00 83.19 94 SER A CA 1
ATOM 774 C C . SER A 1 94 ? -12.722 8.494 15.055 1.00 83.19 94 SER A C 1
ATOM 776 O O . SER A 1 94 ? -13.443 8.081 15.960 1.00 83.19 94 SER A O 1
ATOM 778 N N . LEU A 1 95 ? -11.930 9.556 15.211 1.00 90.75 95 LEU A N 1
ATOM 779 C CA . LEU A 1 95 ? -11.857 10.339 16.443 1.00 90.75 95 LEU A CA 1
ATOM 780 C C . LEU A 1 95 ? -13.156 11.131 16.653 1.00 90.75 95 LEU A C 1
ATOM 782 O O . LEU A 1 95 ? -13.689 11.156 17.763 1.00 90.75 95 LEU A O 1
ATOM 786 N N . ALA A 1 96 ? -13.713 11.711 15.587 1.00 89.88 96 ALA A N 1
ATOM 787 C CA . ALA A 1 96 ? -15.021 12.358 15.614 1.00 89.88 96 ALA A CA 1
ATOM 788 C C . ALA A 1 96 ? -16.133 11.367 15.992 1.00 89.88 96 ALA A C 1
ATOM 790 O O . ALA A 1 96 ? -16.914 11.650 16.895 1.00 89.88 96 ALA A O 1
ATOM 791 N N . GLN A 1 97 ? -16.156 10.176 15.387 1.00 88.75 97 GLN A N 1
ATOM 792 C CA . GLN A 1 97 ? -17.109 9.119 15.739 1.00 88.75 97 GLN A CA 1
ATOM 793 C C . GLN A 1 97 ? -16.959 8.666 17.195 1.00 88.75 97 GLN A C 1
ATOM 795 O O . GLN A 1 97 ? -17.962 8.531 17.891 1.00 88.75 97 GLN A O 1
ATOM 800 N N . ALA A 1 98 ? -15.731 8.491 17.689 1.00 88.06 98 ALA A N 1
ATOM 801 C CA . ALA A 1 98 ? -15.481 8.137 19.084 1.00 88.06 98 ALA A CA 1
ATOM 802 C C . ALA A 1 98 ? -15.961 9.231 20.054 1.00 88.06 98 ALA A C 1
ATOM 804 O O . ALA A 1 98 ? -16.572 8.921 21.077 1.00 88.06 98 ALA A O 1
ATOM 805 N N . LYS A 1 99 ? -15.745 10.512 19.724 1.00 91.56 99 LYS A N 1
ATOM 806 C CA . LYS A 1 99 ? -16.268 11.646 20.501 1.00 91.56 99 LYS A CA 1
ATOM 807 C C . LYS A 1 99 ? -17.789 11.691 20.485 1.00 91.56 99 LYS A C 1
ATOM 809 O O . LYS A 1 99 ? -18.381 11.773 21.551 1.00 91.56 99 LYS A O 1
ATOM 814 N N . SER A 1 100 ? -18.423 11.575 19.319 1.00 89.25 100 SER A N 1
ATOM 815 C CA . SER A 1 100 ? -19.886 11.558 19.213 1.00 89.25 100 SER A CA 1
ATOM 816 C C . SER A 1 100 ? -20.506 10.369 19.945 1.00 89.25 100 SER A C 1
ATOM 818 O O . SER A 1 100 ? -21.529 10.532 20.602 1.00 89.25 100 SER A O 1
ATOM 820 N N . ALA A 1 101 ? -19.884 9.188 19.894 1.00 87.12 101 ALA A N 1
ATOM 821 C CA . ALA A 1 101 ? -20.324 8.021 20.655 1.00 87.12 101 ALA A CA 1
ATOM 822 C C . ALA A 1 101 ? -20.158 8.231 22.169 1.00 87.12 101 ALA A C 1
ATOM 824 O O . ALA A 1 101 ? -21.063 7.908 22.934 1.00 87.12 101 ALA A O 1
ATOM 825 N N . SER A 1 102 ? -19.037 8.819 22.598 1.00 88.31 102 SER A N 1
ATOM 826 C CA . SER A 1 102 ? -18.791 9.167 24.002 1.00 88.31 102 SER A CA 1
ATOM 827 C C . SER A 1 102 ? -19.764 10.237 24.508 1.00 88.31 102 SER A C 1
ATOM 829 O O . SER A 1 102 ? -20.301 10.112 25.604 1.00 88.31 102 SER A O 1
ATOM 831 N N . GLU A 1 103 ? -20.073 11.250 23.696 1.00 89.44 103 GLU A N 1
ATOM 832 C CA . GLU A 1 103 ? -21.088 12.263 23.996 1.00 89.44 103 GLU A CA 1
ATOM 833 C C . GLU A 1 103 ? -22.506 11.693 24.007 1.00 89.44 103 GLU A C 1
ATOM 835 O O . GLU A 1 103 ? -23.316 12.086 24.839 1.00 89.44 103 GLU A O 1
ATOM 840 N N . ALA A 1 104 ? -22.836 10.767 23.107 1.00 87.38 104 ALA A N 1
ATOM 841 C CA . ALA A 1 104 ? -24.123 10.083 23.134 1.00 87.38 104 ALA A CA 1
ATOM 842 C C . ALA A 1 104 ? -24.248 9.228 24.402 1.00 87.38 104 ALA A C 1
ATOM 844 O O . ALA A 1 104 ? -25.254 9.319 25.099 1.00 87.38 104 ALA A O 1
ATOM 845 N N . ALA A 1 105 ? -23.209 8.464 24.750 1.00 86.38 105 ALA A N 1
ATOM 846 C CA . ALA A 1 105 ? -23.161 7.683 25.982 1.00 86.38 105 ALA A CA 1
ATOM 847 C C . ALA A 1 105 ? -23.238 8.576 27.230 1.00 86.38 105 ALA A C 1
ATOM 849 O O . ALA A 1 105 ? -23.998 8.278 28.152 1.00 86.38 105 ALA A O 1
ATOM 850 N N . SER A 1 106 ? -22.512 9.698 27.256 1.00 85.38 106 SER A N 1
ATOM 851 C CA . SER A 1 106 ? -22.562 10.652 28.365 1.00 85.38 106 SER A CA 1
ATOM 852 C C . SER A 1 106 ? -23.930 11.319 28.464 1.00 85.38 106 SER A C 1
ATOM 854 O O . SER A 1 106 ? -24.454 11.436 29.569 1.00 85.38 106 SER A O 1
ATOM 856 N N . LYS A 1 107 ? -24.564 11.683 27.342 1.00 86.25 107 LYS A N 1
ATOM 857 C CA . LYS A 1 107 ? -25.943 12.187 27.311 1.00 86.25 107 LYS A CA 1
ATOM 858 C C . LYS A 1 107 ? -26.931 11.144 27.808 1.00 86.25 107 LYS A C 1
ATOM 860 O O . LYS A 1 107 ? -27.759 11.506 28.627 1.00 86.25 107 LYS A O 1
ATOM 865 N N . PHE A 1 108 ? -26.812 9.875 27.421 1.00 83.25 108 PHE A N 1
ATOM 866 C CA . PHE A 1 108 ? -27.637 8.794 27.972 1.00 83.25 108 PHE A CA 1
ATOM 867 C C . PHE A 1 108 ? -27.464 8.661 29.491 1.00 83.25 108 PHE A C 1
ATOM 869 O O . PHE A 1 108 ? -28.451 8.677 30.220 1.00 83.25 108 PHE A O 1
ATOM 876 N N . LEU A 1 109 ? -26.224 8.633 29.988 1.00 82.31 109 LEU A N 1
ATOM 877 C CA . LEU A 1 109 ? -25.918 8.605 31.427 1.00 82.31 109 LEU A CA 1
ATOM 878 C C . LEU A 1 109 ? -26.422 9.853 32.171 1.00 82.31 109 LEU A C 1
ATOM 880 O O . LEU A 1 109 ? -26.784 9.783 33.343 1.00 82.31 109 LEU A O 1
ATOM 884 N N . SER A 1 110 ? -26.421 11.010 31.511 1.00 78.94 110 SER A N 1
ATOM 885 C CA . SER A 1 110 ? -26.889 12.280 32.078 1.00 78.94 110 SER A CA 1
ATOM 886 C C . SER A 1 110 ? -28.408 12.387 32.054 1.00 78.94 110 SER A C 1
ATOM 888 O O . SER A 1 110 ? -28.988 12.910 32.996 1.00 78.94 110 SER A O 1
ATOM 890 N N . GLN A 1 111 ? -29.050 11.887 30.999 1.00 69.00 111 GLN A N 1
ATOM 891 C CA . GLN A 1 111 ? -30.498 11.853 30.839 1.00 69.00 111 GLN A CA 1
ATOM 892 C C . GLN A 1 111 ? -31.125 10.843 31.801 1.00 69.00 111 GLN A C 1
ATOM 894 O O . GLN A 1 111 ? -32.171 11.124 32.371 1.00 69.00 111 GLN A O 1
ATOM 899 N N . ASP A 1 112 ? -30.434 9.740 32.093 1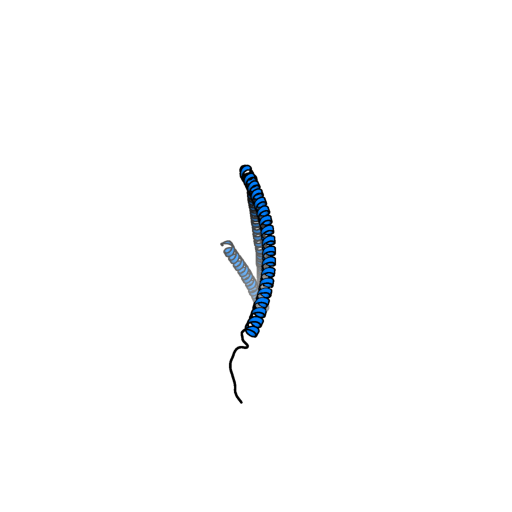.00 59.56 112 ASP A N 1
ATOM 900 C CA . ASP A 1 112 ? -30.777 8.835 33.195 1.00 59.56 112 ASP A CA 1
ATOM 901 C C . ASP A 1 112 ? -30.660 9.534 34.571 1.00 59.56 112 ASP A C 1
ATOM 903 O O . ASP A 1 112 ? -31.448 9.300 35.486 1.00 59.56 112 ASP A O 1
ATOM 907 N N . LYS A 1 113 ? -29.733 10.495 34.714 1.00 57.56 113 LYS A N 1
ATOM 908 C CA . LYS A 1 113 ? -29.626 11.351 35.911 1.00 57.56 113 LYS A CA 1
ATOM 909 C C . LYS A 1 113 ? -30.621 12.516 35.957 1.00 57.56 113 LYS A C 1
ATOM 911 O O . LYS A 1 113 ? -30.957 12.934 37.057 1.00 57.56 113 LYS A O 1
ATOM 916 N N . SER A 1 114 ? -31.098 13.064 34.839 1.00 51.69 114 SER A N 1
ATOM 917 C CA . SER A 1 114 ? -32.105 14.143 34.832 1.00 51.69 114 SER A CA 1
ATOM 918 C C . SER A 1 114 ? -33.544 13.623 34.787 1.00 51.69 114 SER A C 1
ATOM 920 O O . SER A 1 114 ? -34.430 14.277 35.330 1.00 51.69 114 SER A O 1
ATOM 922 N N . ALA A 1 115 ? -33.771 12.394 34.312 1.00 50.88 115 ALA A N 1
ATOM 923 C CA . ALA A 1 115 ? -34.985 11.626 34.596 1.00 50.88 115 ALA A CA 1
ATOM 924 C C . ALA A 1 115 ? -35.128 11.297 36.098 1.00 50.88 115 ALA A C 1
ATOM 926 O O . ALA A 1 115 ? -36.226 10.983 36.557 1.00 50.88 115 ALA A O 1
ATOM 927 N N . LYS A 1 116 ? -34.062 11.468 36.905 1.00 52.09 116 LYS A N 1
ATOM 928 C CA . LYS A 1 116 ? -34.181 11.476 38.371 1.00 52.09 116 LYS A CA 1
ATOM 929 C C . LYS A 1 116 ? -34.884 12.709 38.956 1.00 52.09 116 LYS A C 1
ATOM 931 O O . LYS A 1 116 ? -35.251 12.672 40.125 1.00 52.09 116 LYS A O 1
ATOM 936 N N . GLY A 1 117 ? -35.146 13.753 38.164 1.00 46.53 117 GLY A N 1
ATOM 937 C CA . GLY A 1 117 ? -35.949 14.912 38.581 1.00 46.53 117 GLY A CA 1
ATOM 938 C C . GLY A 1 117 ? -37.453 14.624 38.698 1.00 46.53 117 GLY A C 1
ATOM 939 O O . GLY A 1 117 ? -38.116 15.218 39.538 1.00 46.53 117 GLY A O 1
ATOM 940 N N . GLU A 1 118 ? -37.973 13.655 37.937 1.00 46.56 118 GLU A N 1
ATOM 941 C CA . GLU A 1 118 ? -39.329 13.088 38.103 1.00 46.56 118 GLU A CA 1
ATOM 942 C C . GLU A 1 118 ? -39.322 11.785 38.931 1.00 46.56 118 GLU A C 1
ATOM 944 O O . GLU A 1 118 ? -40.356 11.163 39.168 1.00 46.56 118 GLU A O 1
ATOM 949 N N . SER A 1 119 ? -38.150 11.355 39.407 1.00 50.69 119 SER A N 1
ATOM 950 C CA . SER A 1 119 ? -37.969 10.092 40.129 1.00 50.69 119 SER A CA 1
ATOM 951 C C . SER A 1 119 ? -38.210 10.200 41.631 1.00 50.69 119 SER A C 1
ATOM 953 O O . SER A 1 119 ? -37.988 9.215 42.323 1.00 50.69 119 SER A O 1
ATOM 955 N N . SER A 1 120 ? -38.665 11.328 42.181 1.00 56.41 120 SER A N 1
ATOM 956 C CA . SER A 1 120 ? -38.980 11.359 43.617 1.00 56.41 120 SER A CA 1
ATOM 957 C C . SER A 1 120 ? -40.172 10.445 43.931 1.00 56.41 120 SER A C 1
ATOM 959 O O . SER A 1 120 ? -40.043 9.553 44.766 1.00 56.41 120 SER A O 1
ATOM 961 N N . ASP A 1 121 ? -41.264 10.537 43.166 1.00 56.12 121 ASP A N 1
ATOM 962 C CA . ASP A 1 121 ? -42.429 9.663 43.361 1.00 56.12 121 ASP A CA 1
ATOM 963 C C . ASP A 1 121 ? -42.163 8.216 42.935 1.00 56.12 121 ASP A C 1
ATOM 965 O O . ASP A 1 121 ? -42.567 7.287 43.631 1.00 56.12 121 ASP A O 1
ATOM 969 N N . LYS A 1 122 ? -41.433 7.987 41.833 1.00 58.31 122 LYS A N 1
ATOM 970 C CA . LYS A 1 122 ? -41.087 6.621 41.403 1.00 58.31 122 LYS A CA 1
ATOM 971 C C . LYS A 1 122 ? -40.072 5.950 42.321 1.00 58.31 122 LYS A C 1
ATOM 973 O O . LYS A 1 122 ? -40.205 4.761 42.566 1.00 58.31 122 LYS A O 1
ATOM 978 N N . GLU A 1 123 ? -39.086 6.666 42.855 1.00 59.25 123 GLU A N 1
ATOM 979 C CA . GLU A 1 123 ? -38.103 6.090 43.780 1.00 59.25 123 GLU A CA 1
ATOM 980 C C . GLU A 1 123 ? -38.716 5.841 45.164 1.00 59.25 123 GLU A C 1
ATOM 982 O O . GLU A 1 123 ? -38.396 4.832 45.791 1.00 59.25 123 GLU A O 1
ATOM 987 N N . VAL A 1 124 ? -39.642 6.693 45.624 1.00 67.75 124 VAL A N 1
ATOM 988 C CA . VAL A 1 124 ? -40.436 6.439 46.839 1.00 67.75 124 VAL A CA 1
ATOM 989 C C . VAL A 1 124 ? -41.394 5.263 46.627 1.00 67.75 124 VAL A C 1
ATOM 991 O O . VAL A 1 124 ? -41.450 4.379 47.482 1.00 67.75 124 VAL A O 1
ATOM 994 N N . ALA A 1 125 ? -42.077 5.183 45.481 1.00 71.56 125 ALA A N 1
ATOM 995 C CA . ALA A 1 125 ? -42.949 4.058 45.142 1.00 71.56 125 ALA A CA 1
ATOM 996 C C . ALA A 1 125 ? -42.170 2.740 45.003 1.00 71.56 125 ALA A C 1
ATOM 998 O O . ALA A 1 125 ? -42.577 1.736 45.578 1.00 71.56 125 ALA A O 1
ATOM 999 N N . LEU A 1 126 ? -41.014 2.749 44.332 1.00 73.38 126 LEU A N 1
ATOM 1000 C CA . LEU A 1 126 ? -40.136 1.582 44.196 1.00 73.38 126 LEU A CA 1
ATOM 1001 C C . LEU A 1 126 ? -39.555 1.156 45.547 1.00 73.38 126 LEU A C 1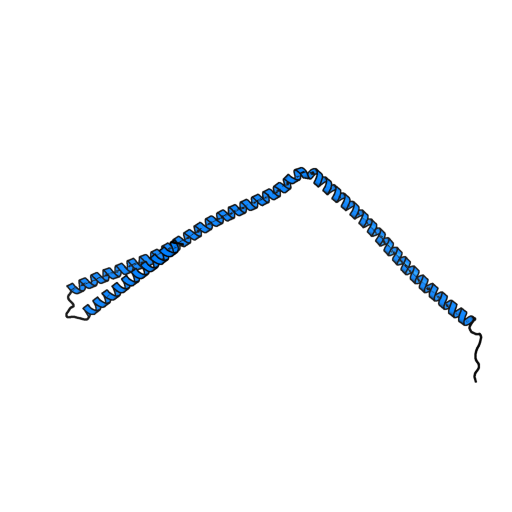
ATOM 1003 O O . LEU A 1 126 ? -39.510 -0.034 45.835 1.00 73.38 126 LEU A O 1
ATOM 1007 N N . LYS A 1 127 ? -39.149 2.093 46.416 1.00 75.62 127 LYS A N 1
ATOM 1008 C CA . LYS A 1 127 ? -38.696 1.758 47.779 1.00 75.62 127 LYS A CA 1
ATOM 1009 C C . LYS A 1 127 ? -39.829 1.175 48.625 1.00 75.62 127 LYS A C 1
ATOM 1011 O O . LYS A 1 127 ? -39.600 0.197 49.331 1.00 75.62 127 LYS A O 1
ATOM 1016 N N . ALA A 1 128 ? -41.041 1.722 48.527 1.00 79.38 128 ALA A N 1
ATOM 1017 C CA . ALA A 1 128 ? -42.218 1.191 49.212 1.00 79.38 128 ALA A CA 1
ATOM 1018 C C . ALA A 1 128 ? -42.618 -0.198 48.687 1.00 79.38 128 ALA A C 1
ATOM 1020 O O . ALA A 1 128 ? -43.001 -1.069 49.467 1.00 79.38 128 ALA A O 1
ATOM 1021 N N . GLU A 1 129 ? -42.495 -0.430 47.380 1.00 80.62 129 GLU A N 1
ATOM 1022 C CA . GLU A 1 129 ? -42.755 -1.725 46.757 1.00 80.62 129 GLU A CA 1
ATOM 1023 C C . GLU A 1 129 ? -41.690 -2.757 47.138 1.00 80.62 129 GLU A C 1
ATOM 1025 O O . GLU A 1 129 ? -42.041 -3.872 47.511 1.00 80.62 129 GLU A O 1
ATOM 1030 N N . VAL A 1 130 ? -40.409 -2.376 47.169 1.00 81.62 130 VAL A N 1
ATOM 1031 C CA . VAL A 1 130 ? -39.316 -3.229 47.659 1.00 81.62 130 VAL A CA 1
ATOM 1032 C C . VAL A 1 130 ? -39.513 -3.591 49.132 1.00 81.62 130 VAL A C 1
ATOM 1034 O O . VAL A 1 130 ? -39.372 -4.757 49.487 1.00 81.62 130 VAL A O 1
ATOM 1037 N N . GLU A 1 131 ? -39.889 -2.642 49.991 1.00 86.38 131 GLU A N 1
ATOM 1038 C CA . GLU A 1 131 ? -40.211 -2.920 51.400 1.00 86.38 131 GLU A CA 1
ATOM 1039 C C . GLU A 1 131 ? -41.432 -3.838 51.547 1.00 86.38 131 GLU A C 1
ATOM 1041 O O . GLU A 1 131 ? -41.426 -4.776 52.344 1.00 86.38 131 GLU A O 1
ATOM 1046 N N . LYS A 1 132 ? -42.479 -3.626 50.743 1.00 89.06 132 LYS A N 1
ATOM 1047 C CA . LYS A 1 132 ? -43.666 -4.489 50.731 1.00 89.06 132 LYS A CA 1
ATOM 1048 C C . LYS A 1 132 ? -43.334 -5.905 50.260 1.00 89.06 132 LYS A C 1
ATOM 1050 O O . LYS A 1 132 ? -43.846 -6.864 50.833 1.00 89.06 132 LYS A O 1
ATOM 1055 N N . LEU A 1 133 ? -42.499 -6.038 49.232 1.00 86.81 133 LEU A N 1
ATOM 1056 C CA . LEU A 1 133 ? -42.046 -7.326 48.713 1.00 86.81 133 LEU A CA 1
ATOM 1057 C C . LEU A 1 133 ? -41.150 -8.045 49.721 1.00 86.81 133 LEU A C 1
ATOM 1059 O O . LEU A 1 133 ? -41.346 -9.234 49.927 1.00 86.81 133 LEU A O 1
ATOM 1063 N N . LYS A 1 134 ? -40.253 -7.337 50.418 1.00 89.88 134 LYS A N 1
ATOM 1064 C CA . LYS A 1 134 ? -39.455 -7.913 51.513 1.00 89.88 134 LYS A CA 1
ATOM 1065 C C . LYS A 1 134 ? -40.326 -8.426 52.654 1.00 89.88 134 LYS A C 1
ATOM 1067 O O . LYS A 1 134 ? -40.171 -9.571 53.050 1.00 89.88 134 LYS A O 1
ATOM 1072 N N . LYS A 1 135 ? -41.299 -7.635 53.118 1.00 91.19 135 LYS A N 1
ATOM 1073 C CA . LYS A 1 135 ? -42.234 -8.072 54.171 1.00 91.19 135 LYS A CA 1
ATOM 1074 C C . LYS A 1 135 ? -43.080 -9.270 53.748 1.00 91.19 135 LYS A C 1
ATOM 1076 O O . LYS A 1 135 ? -43.359 -10.136 54.567 1.00 91.19 135 LYS A O 1
ATOM 1081 N N . ARG A 1 136 ? -43.501 -9.325 52.479 1.00 88.75 136 ARG A N 1
ATOM 1082 C CA . ARG A 1 136 ? -44.203 -10.495 51.930 1.00 88.75 136 ARG A CA 1
ATOM 1083 C C . ARG A 1 136 ? -43.298 -11.716 51.869 1.00 88.75 136 ARG A C 1
ATOM 1085 O O . ARG A 1 136 ? -43.748 -12.783 52.249 1.00 88.75 136 ARG A O 1
ATOM 1092 N N . LEU A 1 137 ? -42.050 -11.542 51.443 1.00 88.81 137 LEU A N 1
ATOM 1093 C CA . LEU A 1 137 ? -41.068 -12.617 51.392 1.00 88.81 137 LEU A CA 1
ATOM 1094 C C . LEU A 1 137 ? -40.789 -13.174 52.793 1.00 88.81 137 LEU A C 1
ATOM 1096 O O . LEU A 1 137 ? -40.829 -14.381 52.974 1.00 88.81 137 LEU A O 1
ATOM 1100 N N . GLU A 1 138 ? -40.591 -12.312 53.791 1.00 92.12 138 GLU A N 1
ATOM 1101 C CA . GLU A 1 138 ? -40.403 -12.725 55.188 1.00 92.12 138 GLU A CA 1
ATOM 1102 C C . GLU A 1 138 ? -41.637 -13.456 55.740 1.00 92.12 138 GLU A C 1
ATOM 1104 O O . GLU A 1 138 ? -41.501 -14.517 56.346 1.00 92.12 138 GLU A O 1
ATOM 1109 N N . ALA A 1 139 ? -42.845 -12.940 55.484 1.00 92.00 139 ALA A N 1
ATOM 1110 C CA . ALA A 1 139 ? -44.084 -13.590 55.911 1.00 92.00 139 ALA A CA 1
ATOM 1111 C C . ALA A 1 139 ? -44.289 -14.959 55.238 1.00 92.00 139 ALA A C 1
ATOM 1113 O O . ALA A 1 139 ? -44.667 -15.922 55.901 1.00 92.00 139 ALA A O 1
ATOM 1114 N N . GLU A 1 140 ? -44.009 -15.060 53.938 1.00 89.94 140 GLU A N 1
ATOM 1115 C CA . GLU A 1 140 ? -44.117 -16.305 53.174 1.00 89.94 140 GLU A CA 1
ATOM 1116 C C . GLU A 1 140 ? -43.032 -17.313 53.584 1.00 89.94 140 GLU A C 1
ATOM 1118 O O . GLU A 1 140 ? -43.301 -18.509 53.673 1.00 89.94 140 GLU A O 1
ATOM 1123 N N . GLU A 1 141 ? -41.823 -16.857 53.922 1.00 91.50 141 GLU A N 1
ATOM 1124 C CA . GLU A 1 141 ? -40.775 -17.706 54.495 1.00 91.50 141 GLU A CA 1
ATOM 1125 C C . GLU A 1 141 ? -41.155 -18.243 55.882 1.00 91.50 141 GLU A C 1
ATOM 1127 O O . GLU A 1 141 ? -40.913 -19.420 56.173 1.00 91.50 141 GLU A O 1
ATOM 1132 N N . GLU A 1 142 ? -41.753 -17.417 56.745 1.00 92.69 142 GLU A N 1
ATOM 1133 C CA . GLU A 1 142 ? -42.265 -17.861 58.044 1.00 92.69 142 GLU A CA 1
ATOM 1134 C C . GLU A 1 142 ? -43.418 -18.857 57.894 1.00 92.69 142 GLU A C 1
ATOM 1136 O O . GLU A 1 142 ? -43.427 -19.894 58.564 1.00 92.69 142 GLU A O 1
ATOM 1141 N N . GLU A 1 143 ? -44.368 -18.582 56.999 1.00 92.25 143 GLU A N 1
ATOM 1142 C CA . GLU A 1 143 ? -45.477 -19.487 56.699 1.00 92.25 143 GLU A CA 1
ATOM 1143 C C . GLU A 1 143 ? -44.962 -20.816 56.138 1.00 92.25 143 GLU A C 1
ATOM 1145 O O . GLU A 1 143 ? -45.341 -21.883 56.623 1.00 92.25 143 GLU A O 1
ATOM 1150 N N . ARG A 1 144 ? -44.006 -20.777 55.206 1.00 88.69 144 ARG A N 1
ATOM 1151 C CA . ARG A 1 144 ? -43.363 -21.974 54.655 1.00 88.69 144 ARG A CA 1
ATOM 1152 C C . ARG A 1 144 ? -42.672 -22.799 55.739 1.00 88.69 144 ARG A C 1
ATOM 1154 O O . ARG A 1 144 ? -42.796 -24.021 55.727 1.00 88.69 144 ARG A O 1
ATOM 1161 N N . LYS A 1 145 ? -41.977 -22.166 56.693 1.00 93.62 145 LYS A N 1
ATOM 1162 C CA . LYS A 1 145 ? -41.353 -22.865 57.835 1.00 93.62 145 LYS A CA 1
ATOM 1163 C C . LYS A 1 145 ? -42.388 -23.507 58.761 1.00 93.62 145 LYS A C 1
ATOM 1165 O O . LYS A 1 145 ? -42.169 -24.628 59.227 1.00 93.62 145 LYS A O 1
ATOM 1170 N N . ARG A 1 146 ? -43.512 -22.829 59.020 1.00 94.00 146 ARG A N 1
ATOM 1171 C CA . ARG A 1 146 ? -44.627 -23.392 59.802 1.00 94.00 146 ARG A CA 1
ATOM 1172 C C . ARG A 1 146 ? -45.227 -24.603 59.095 1.00 94.00 146 ARG A C 1
ATOM 1174 O O . ARG A 1 146 ? -45.269 -25.676 59.686 1.00 94.00 146 ARG A O 1
ATOM 1181 N N . ILE A 1 147 ? -45.565 -24.462 57.814 1.00 91.88 147 ILE A N 1
ATOM 1182 C CA . ILE A 1 147 ? -46.107 -25.546 56.984 1.00 91.88 147 ILE A CA 1
ATOM 1183 C C . ILE A 1 147 ? -45.135 -26.728 56.912 1.00 91.88 147 ILE A C 1
ATOM 1185 O O . ILE A 1 147 ? -45.558 -27.877 56.984 1.00 91.88 147 ILE A O 1
ATOM 1189 N N . GLU A 1 148 ? -43.832 -26.481 56.787 1.00 92.62 148 GLU A N 1
ATOM 1190 C CA . GLU A 1 148 ? -42.819 -27.539 56.774 1.00 92.62 148 GLU A CA 1
ATOM 1191 C C . GLU A 1 148 ? -42.759 -28.301 58.106 1.00 92.62 148 GLU A C 1
ATOM 1193 O O . GLU A 1 148 ? -42.706 -29.533 58.113 1.00 92.62 148 GLU A O 1
ATOM 1198 N N . THR A 1 149 ? -42.851 -27.585 59.228 1.00 93.38 149 THR A N 1
ATOM 1199 C CA . THR A 1 149 ? -42.896 -28.193 60.565 1.00 93.38 149 THR A CA 1
ATOM 1200 C C . THR A 1 149 ? -44.169 -29.021 60.755 1.00 93.38 149 THR A C 1
ATOM 1202 O O . THR A 1 149 ? -44.103 -30.162 61.219 1.00 93.38 149 THR A O 1
ATOM 1205 N N . ASP A 1 150 ? -45.320 -28.486 60.342 1.00 92.62 150 ASP A N 1
ATOM 1206 C CA . ASP A 1 150 ? -46.607 -29.177 60.418 1.00 92.62 150 ASP A CA 1
ATOM 1207 C C . ASP A 1 150 ? -46.635 -30.409 59.510 1.00 92.62 150 ASP A C 1
ATOM 1209 O O . ASP A 1 150 ? -47.076 -31.477 59.932 1.00 92.62 150 ASP A O 1
ATOM 1213 N N . ARG A 1 151 ? -46.083 -30.313 58.293 1.00 93.75 151 ARG A N 1
ATOM 1214 C CA . ARG A 1 151 ? -45.906 -31.450 57.377 1.00 93.75 151 ARG A CA 1
ATOM 1215 C C . ARG A 1 151 ? -45.105 -32.563 58.044 1.00 93.75 151 ARG A C 1
ATOM 1217 O O . ARG A 1 151 ? -45.502 -33.725 57.974 1.00 93.75 151 ARG A O 1
ATOM 1224 N N . ASP A 1 152 ? -43.985 -32.231 58.677 1.00 93.31 152 ASP A N 1
ATOM 1225 C CA . ASP A 1 152 ? -43.125 -33.224 59.324 1.00 93.31 152 ASP A CA 1
ATOM 1226 C C . ASP A 1 152 ? -43.786 -33.840 60.560 1.00 93.31 152 ASP A C 1
ATOM 1228 O O . ASP A 1 152 ? -43.636 -35.040 60.811 1.00 93.31 152 ASP A O 1
ATOM 1232 N N . MET A 1 153 ? -44.559 -33.054 61.310 1.00 94.31 153 MET A N 1
ATOM 1233 C CA . MET A 1 153 ? -45.376 -33.548 62.416 1.00 94.31 153 MET A CA 1
ATOM 1234 C C . MET A 1 153 ? -46.465 -34.508 61.922 1.00 94.31 153 MET A C 1
ATOM 1236 O O . MET A 1 153 ? -46.566 -35.620 62.440 1.00 94.31 153 MET A O 1
ATOM 1240 N N . VAL A 1 154 ? -47.236 -34.124 60.901 1.00 93.25 154 VAL A N 1
ATOM 1241 C CA . VAL A 1 154 ? -48.290 -34.962 60.307 1.00 93.25 154 VAL A CA 1
ATOM 1242 C C . VAL A 1 154 ? -47.698 -36.241 59.731 1.00 93.25 154 VAL A C 1
ATOM 1244 O O . VAL A 1 154 ? -48.254 -37.316 59.933 1.00 93.25 154 VAL A O 1
ATOM 1247 N N . LYS A 1 155 ? -46.533 -36.166 59.080 1.00 94.56 155 LYS A N 1
ATOM 1248 C CA . LYS A 1 155 ? -45.831 -37.348 58.574 1.00 94.56 155 LYS A CA 1
ATOM 1249 C C . LYS A 1 155 ? -45.456 -38.310 59.703 1.00 94.56 155 LYS A C 1
ATOM 1251 O O . LYS A 1 155 ? -45.743 -39.498 59.603 1.00 94.56 155 LYS A O 1
ATOM 1256 N N . LYS A 1 156 ? -44.891 -37.806 60.806 1.00 95.12 156 LYS A N 1
ATOM 1257 C CA . LYS A 1 156 ? -44.583 -38.630 61.990 1.00 95.12 156 LYS A CA 1
ATOM 1258 C C . LYS A 1 156 ? -45.838 -39.251 62.600 1.00 95.12 156 LYS A C 1
ATOM 1260 O O . LYS A 1 156 ? -45.808 -40.422 62.969 1.00 95.12 156 LYS A O 1
ATOM 1265 N N . GLN A 1 157 ? -46.926 -38.489 62.698 1.00 94.06 157 GLN A N 1
ATOM 1266 C CA . GLN A 1 157 ? -48.205 -38.994 63.198 1.00 94.06 157 GLN A CA 1
ATOM 1267 C C . GLN A 1 157 ? -48.787 -40.072 62.277 1.00 94.06 157 GLN A C 1
ATOM 1269 O O . GLN A 1 157 ? -49.261 -41.088 62.773 1.00 94.06 157 GLN A O 1
ATOM 1274 N N . ALA A 1 158 ? -48.707 -39.901 60.955 1.00 93.62 158 ALA A N 1
ATOM 1275 C CA . ALA A 1 158 ? -49.144 -40.900 59.984 1.00 93.62 158 ALA A CA 1
ATOM 1276 C C . ALA A 1 158 ? -48.310 -42.189 60.077 1.00 93.62 158 ALA A C 1
ATOM 1278 O O . ALA A 1 158 ? -48.879 -43.278 60.118 1.00 93.62 158 ALA A O 1
ATOM 1279 N N . ASP A 1 159 ? -46.982 -42.077 60.203 1.00 92.81 159 ASP A N 1
ATOM 1280 C CA . ASP A 1 159 ? -46.092 -43.230 60.394 1.00 92.81 159 ASP A CA 1
ATOM 1281 C C . ASP A 1 159 ? -46.395 -43.973 61.708 1.00 92.81 159 ASP A C 1
ATOM 1283 O O . ASP A 1 159 ? -46.374 -45.204 61.756 1.00 92.81 159 ASP A O 1
ATOM 1287 N N . GLN A 1 160 ? -46.687 -43.241 62.789 1.00 94.69 160 GLN A N 1
ATOM 1288 C CA . GLN A 1 160 ? -47.106 -43.825 64.068 1.00 94.69 160 GLN A CA 1
ATOM 1289 C C . GLN A 1 160 ? -48.473 -44.510 63.957 1.00 94.69 160 GLN A C 1
ATOM 1291 O O . GLN A 1 160 ? -48.618 -45.648 64.396 1.00 94.69 160 GLN A O 1
ATOM 1296 N N . MET A 1 161 ? -49.449 -43.856 63.324 1.00 92.12 161 MET A N 1
ATOM 1297 C CA . MET A 1 161 ? -50.785 -44.407 63.091 1.00 92.12 161 MET A CA 1
ATOM 1298 C C . MET A 1 161 ? -50.726 -45.686 62.252 1.00 92.12 161 MET A C 1
ATOM 1300 O O . MET A 1 161 ? -51.397 -46.656 62.584 1.00 92.12 161 MET A O 1
ATOM 1304 N N . SER A 1 162 ? -49.900 -45.720 61.201 1.00 92.94 162 SER A N 1
ATOM 1305 C CA . SER A 1 162 ? -49.715 -46.913 60.365 1.00 92.94 162 SER A CA 1
ATOM 1306 C C . SER A 1 162 ? -49.165 -48.085 61.177 1.00 92.94 162 SER A C 1
ATOM 1308 O O . SER A 1 162 ? -49.665 -49.198 61.057 1.00 92.94 162 SER A O 1
ATOM 1310 N N . LYS A 1 163 ? -48.183 -47.841 62.056 1.00 94.62 163 LYS A N 1
ATOM 1311 C CA . LYS A 1 163 ? -47.626 -48.882 62.936 1.00 94.62 163 LYS A CA 1
ATOM 1312 C C . LYS A 1 163 ? -48.654 -49.415 63.930 1.00 94.62 163 LYS A C 1
ATOM 1314 O O . LYS A 1 163 ? -48.725 -50.624 64.139 1.00 94.62 163 LYS A O 1
ATOM 1319 N N . GLU A 1 164 ? -49.444 -48.533 64.541 1.00 93.62 164 GLU A N 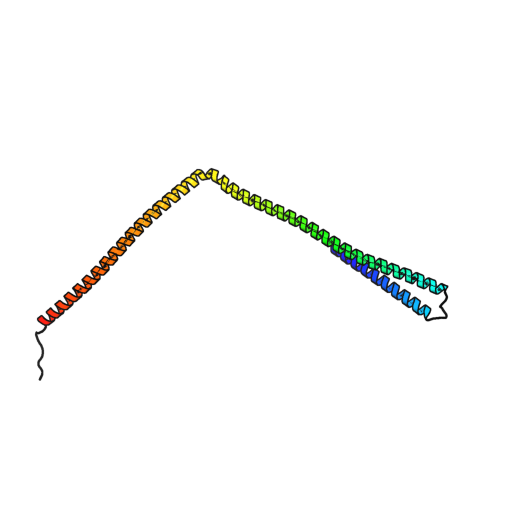1
ATOM 1320 C CA . GLU A 1 164 ? -50.522 -48.951 65.443 1.00 93.62 164 GLU A CA 1
ATOM 1321 C C . GLU A 1 164 ? -51.621 -49.707 64.691 1.00 93.62 164 GLU A C 1
ATOM 1323 O O . GLU A 1 164 ? -52.123 -50.709 65.196 1.00 93.62 164 GLU A O 1
ATOM 1328 N N . TYR A 1 165 ? -51.948 -49.295 63.463 1.00 92.56 165 TYR A N 1
ATOM 1329 C CA . TYR A 1 165 ? -52.885 -50.015 62.605 1.00 92.56 165 TYR A CA 1
ATOM 1330 C C . TYR A 1 165 ? -52.386 -51.430 62.280 1.00 92.56 165 TYR A C 1
ATOM 1332 O O . TYR A 1 165 ? -53.134 -52.391 62.455 1.00 92.56 165 TYR A O 1
ATOM 1340 N N . ASP A 1 166 ? -51.117 -51.582 61.885 1.00 93.69 166 ASP A N 1
ATOM 1341 C CA . ASP A 1 166 ? -50.506 -52.890 61.614 1.00 93.69 166 ASP A CA 1
ATOM 1342 C C . ASP A 1 166 ? -50.504 -53.783 62.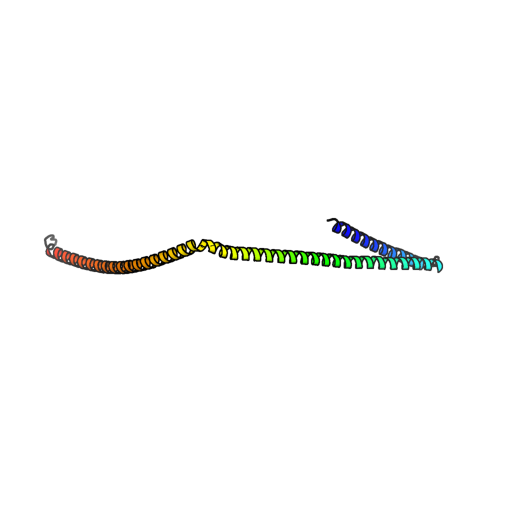864 1.00 93.69 166 ASP A C 1
ATOM 1344 O O . ASP A 1 166 ? -50.840 -54.968 62.788 1.00 93.69 166 ASP A O 1
ATOM 1348 N N . ARG A 1 167 ? -50.189 -53.211 64.036 1.00 94.00 167 ARG A N 1
ATOM 1349 C CA . ARG A 1 167 ? -50.216 -53.913 65.328 1.00 94.00 167 ARG A CA 1
ATOM 1350 C C . ARG A 1 167 ? -51.617 -54.406 65.677 1.00 94.00 167 ARG A C 1
ATOM 1352 O O . ARG A 1 167 ? -51.789 -55.588 65.968 1.00 94.00 167 ARG A O 1
ATOM 1359 N N . VAL A 1 168 ? -52.615 -53.525 65.625 1.00 93.00 168 VAL A N 1
ATOM 1360 C CA . VAL A 1 168 ? -54.012 -53.872 65.928 1.00 93.00 168 VAL A CA 1
ATOM 1361 C C . VAL A 1 168 ? -54.545 -54.886 64.918 1.00 93.00 168 VAL A C 1
ATOM 1363 O O . VAL A 1 168 ? -55.196 -55.848 65.310 1.00 93.00 168 VAL A O 1
ATOM 1366 N N . SER A 1 169 ? -54.222 -54.737 63.631 1.00 91.06 169 SER A N 1
ATOM 1367 C CA . SER A 1 169 ? -54.582 -55.711 62.595 1.00 91.06 169 SER A CA 1
ATOM 1368 C C . SER A 1 169 ? -53.992 -57.093 62.895 1.00 91.06 169 SER A C 1
ATOM 1370 O O . SER A 1 169 ? -54.707 -58.098 62.837 1.00 91.06 169 SER A O 1
ATOM 1372 N N . ALA A 1 170 ? -52.721 -57.163 63.305 1.00 91.69 170 ALA A N 1
ATOM 1373 C CA . ALA A 1 170 ? -52.087 -58.409 63.726 1.00 91.69 170 ALA A CA 1
ATOM 1374 C C . ALA A 1 170 ? -52.745 -59.008 64.986 1.00 91.69 170 ALA A C 1
ATOM 1376 O O . ALA A 1 170 ? -52.979 -60.219 65.033 1.00 91.69 170 ALA A O 1
ATOM 1377 N N . GLU A 1 171 ? -53.094 -58.185 65.981 1.00 91.81 171 GLU A N 1
ATOM 1378 C CA . GLU A 1 171 ? -53.830 -58.615 67.179 1.00 91.81 171 GLU A CA 1
ATOM 1379 C C . GLU A 1 171 ? -55.229 -59.152 66.822 1.00 91.81 171 GLU A C 1
ATOM 1381 O O . GLU A 1 171 ? -55.600 -60.237 67.275 1.00 91.81 171 GLU A O 1
ATOM 1386 N N . CYS A 1 172 ? -55.978 -58.472 65.947 1.00 89.25 172 CYS A N 1
ATOM 1387 C CA . CYS A 1 172 ? -57.272 -58.934 65.442 1.00 89.25 172 CYS A CA 1
ATOM 1388 C C . CYS A 1 172 ? -57.150 -60.257 64.674 1.00 89.25 172 CYS A C 1
ATOM 1390 O O . CYS A 1 172 ? -57.931 -61.173 64.929 1.00 89.25 172 CYS A O 1
ATOM 1392 N N . GLN A 1 173 ? -56.157 -60.409 63.790 1.00 89.31 173 GLN A N 1
ATOM 1393 C CA . GLN A 1 173 ? -55.903 -61.674 63.087 1.00 89.31 173 GLN A CA 1
ATOM 1394 C C . GLN A 1 173 ? -55.546 -62.805 64.060 1.00 89.31 173 GLN A C 1
ATOM 1396 O O . GLN A 1 173 ? -56.009 -63.937 63.899 1.00 89.31 173 GLN A O 1
ATOM 1401 N N . ALA A 1 174 ? -54.736 -62.523 65.084 1.00 87.62 174 ALA A N 1
ATOM 1402 C CA . ALA A 1 174 ? -54.376 -63.498 66.108 1.00 87.62 174 ALA A CA 1
ATOM 1403 C C . ALA A 1 174 ? -55.592 -63.915 66.951 1.00 87.62 174 ALA A C 1
ATOM 1405 O O . ALA A 1 174 ? -55.779 -65.105 67.211 1.00 87.62 174 ALA A O 1
ATOM 1406 N N . LEU A 1 175 ? -56.441 -62.962 67.343 1.00 86.06 175 LEU A N 1
ATOM 1407 C CA . LEU A 1 175 ? -57.696 -63.232 68.046 1.00 86.06 175 LEU A CA 1
ATOM 1408 C C . LEU A 1 175 ? -58.684 -64.003 67.168 1.00 86.06 175 LEU A C 1
ATOM 1410 O O . LEU A 1 175 ? -59.291 -64.951 67.652 1.00 86.06 175 LEU A O 1
ATOM 1414 N N . GLN A 1 176 ? -58.798 -63.677 65.879 1.00 82.81 176 GLN A N 1
ATOM 1415 C CA . GLN A 1 176 ? -59.664 -64.393 64.944 1.00 82.81 176 GLN A CA 1
ATOM 1416 C C . GLN A 1 176 ? -59.205 -65.841 64.740 1.00 82.81 176 GLN A C 1
ATOM 1418 O O . GLN A 1 176 ? -60.046 -66.732 64.746 1.00 82.81 176 GLN A O 1
ATOM 1423 N N . LYS A 1 177 ? -57.891 -66.101 64.648 1.00 85.06 177 LYS A N 1
ATOM 1424 C CA . LYS A 1 177 ? -57.331 -67.468 64.630 1.00 85.06 177 LYS A CA 1
ATOM 1425 C C . LYS A 1 177 ? -57.617 -68.234 65.923 1.00 85.06 177 LYS A C 1
ATOM 1427 O O . LYS A 1 177 ? -57.933 -69.417 65.875 1.00 85.06 177 LYS A O 1
ATOM 1432 N N . LYS A 1 178 ? -57.507 -67.577 67.084 1.00 82.56 178 LYS A N 1
ATOM 1433 C CA . LYS A 1 178 ? -57.866 -68.186 68.377 1.00 82.56 178 LYS A CA 1
ATOM 1434 C C . LYS A 1 178 ? -59.362 -68.487 68.458 1.00 82.56 178 LYS A C 1
ATOM 1436 O O . LYS A 1 178 ? -59.733 -69.545 68.951 1.00 82.56 178 LYS A O 1
ATOM 1441 N N . LEU A 1 179 ? -60.205 -67.588 67.953 1.00 73.69 179 LEU A N 1
ATOM 1442 C CA . LEU A 1 179 ? -61.650 -67.771 67.912 1.00 73.69 179 LEU A CA 1
ATOM 1443 C C . LEU A 1 179 ? -62.028 -68.908 66.961 1.00 73.69 179 LEU A C 1
ATOM 1445 O O . LEU A 1 179 ? -62.753 -69.795 67.377 1.00 73.69 179 LEU A O 1
ATOM 1449 N N . THR A 1 180 ? -61.489 -68.956 65.739 1.00 74.19 180 THR A N 1
ATOM 1450 C CA . THR A 1 180 ? -61.752 -70.053 64.793 1.00 74.19 180 THR A CA 1
ATOM 1451 C C . THR A 1 180 ? -61.194 -71.389 65.279 1.00 74.19 180 THR A C 1
ATOM 1453 O O . THR A 1 180 ? -61.821 -72.412 65.038 1.00 74.19 180 THR A O 1
ATOM 1456 N N . ALA A 1 181 ? -60.083 -71.409 66.022 1.00 70.69 181 ALA A N 1
ATOM 1457 C CA . ALA A 1 181 ? -59.624 -72.612 66.721 1.00 70.69 181 ALA A CA 1
ATOM 1458 C C . ALA A 1 181 ? -60.577 -73.033 67.859 1.00 70.69 181 ALA A C 1
ATOM 1460 O O . ALA A 1 181 ? -60.752 -74.226 68.093 1.00 70.69 181 ALA A O 1
ATOM 1461 N N . ALA A 1 182 ? -61.223 -72.077 68.538 1.00 63.44 182 ALA A N 1
ATOM 1462 C CA . ALA A 1 182 ? -62.197 -72.339 69.599 1.00 63.44 182 ALA A CA 1
ATOM 1463 C C . ALA A 1 182 ? -63.602 -72.711 69.076 1.00 63.44 182 ALA A C 1
ATOM 1465 O O . ALA A 1 182 ? -64.300 -73.482 69.727 1.00 63.44 182 ALA A O 1
ATOM 1466 N N . THR A 1 183 ? -64.023 -72.208 67.909 1.00 58.69 183 THR A N 1
ATOM 1467 C CA . THR A 1 183 ? -65.341 -72.485 67.298 1.00 58.69 183 THR A CA 1
ATOM 1468 C C . THR A 1 183 ? -65.298 -73.477 66.128 1.00 58.69 183 THR A C 1
ATOM 1470 O O . THR A 1 183 ? -66.350 -73.860 65.631 1.00 58.69 183 THR A O 1
ATOM 1473 N N . GLY A 1 184 ? -64.112 -73.900 65.676 1.00 52.84 184 GLY A N 1
ATOM 1474 C CA . GLY A 1 184 ? -63.900 -74.775 64.511 1.00 52.84 184 GLY A CA 1
ATOM 1475 C C . GLY A 1 184 ? -63.492 -76.219 64.824 1.00 52.84 184 GLY A C 1
ATOM 1476 O O . GLY A 1 184 ? -63.202 -76.972 63.900 1.00 52.84 184 GLY A O 1
ATOM 1477 N N . ALA A 1 185 ? -63.499 -76.643 66.090 1.00 44.78 185 ALA A N 1
ATOM 1478 C CA . ALA A 1 185 ? -63.398 -78.057 66.476 1.00 44.78 185 ALA A CA 1
ATOM 1479 C C . ALA A 1 185 ? -64.800 -78.678 66.646 1.00 44.78 185 ALA A C 1
ATOM 1481 O O . ALA A 1 185 ? -65.121 -79.280 67.668 1.00 44.78 185 ALA A O 1
ATOM 1482 N N . GLY A 1 186 ? -65.645 -78.474 65.634 1.00 44.41 186 GLY A N 1
ATOM 1483 C CA . GLY A 1 186 ? -67.025 -78.938 65.560 1.00 44.41 186 GLY A CA 1
ATOM 1484 C C . GLY A 1 186 ? -67.376 -79.380 64.142 1.00 44.41 186 GLY A C 1
ATOM 1485 O O . GLY A 1 186 ? -68.066 -78.663 63.429 1.00 44.41 186 GLY A O 1
ATOM 1486 N N . ASP A 1 187 ? -66.916 -80.589 63.808 1.00 37.19 187 ASP A N 1
ATOM 1487 C CA . ASP A 1 187 ? -67.553 -81.568 62.913 1.00 37.19 187 ASP A CA 1
ATOM 1488 C C . ASP A 1 187 ? -66.979 -81.832 61.494 1.00 37.19 187 ASP A C 1
ATOM 1490 O O . ASP A 1 187 ? -66.701 -80.942 60.690 1.00 37.19 187 ASP A O 1
ATOM 1494 N N . SER A 1 188 ? -66.922 -83.144 61.204 1.00 36.34 188 SER A N 1
ATOM 1495 C CA . SER A 1 188 ? -66.552 -83.908 59.993 1.00 36.34 188 SER A CA 1
ATOM 1496 C C . SER A 1 188 ? -65.046 -84.182 59.734 1.00 36.34 188 SER A C 1
ATOM 1498 O O . SER A 1 188 ? -64.242 -83.265 59.679 1.00 36.34 188 SER A O 1
ATOM 1500 N N . LYS A 1 189 ? -64.560 -85.423 59.512 1.00 38.31 189 LYS A N 1
ATOM 1501 C CA . LYS A 1 189 ? -65.236 -86.698 59.201 1.00 38.31 189 LYS A CA 1
ATOM 1502 C C . LYS A 1 189 ? -64.292 -87.921 59.335 1.00 38.31 189 LYS A C 1
ATOM 1504 O O . LYS A 1 189 ? -63.149 -87.889 58.903 1.00 38.31 189 LYS A O 1
ATOM 1509 N N . LYS A 1 190 ? -64.868 -88.998 59.870 1.00 40.28 190 LYS A N 1
ATOM 1510 C CA . LYS A 1 190 ? -64.637 -90.450 59.698 1.00 40.28 190 LYS A CA 1
ATOM 1511 C C . LYS A 1 190 ? -64.026 -90.899 58.343 1.00 40.28 190 LYS A C 1
ATOM 1513 O O . LYS A 1 190 ? -64.640 -90.611 57.319 1.00 40.28 190 LYS A O 1
ATOM 1518 N N . SER A 1 191 ? -62.954 -91.706 58.369 1.00 40.66 191 SER A N 1
ATOM 1519 C CA . SER A 1 191 ? -62.687 -92.842 57.452 1.00 40.66 191 SER A CA 1
ATOM 1520 C C . SER A 1 191 ? -61.448 -93.640 57.898 1.00 40.66 191 SER A C 1
ATOM 1522 O O . SER A 1 191 ? -60.382 -93.041 58.010 1.00 40.66 191 SER A O 1
ATOM 1524 N N . ASP A 1 192 ? -61.674 -94.943 58.109 1.00 36.44 192 ASP A N 1
ATOM 1525 C CA . ASP A 1 192 ? -60.787 -96.128 58.089 1.00 36.44 192 ASP A CA 1
ATOM 1526 C C . ASP A 1 192 ? -59.485 -96.186 58.910 1.00 36.44 192 ASP A C 1
ATOM 1528 O O . ASP A 1 192 ? -58.552 -95.386 58.682 1.00 36.44 192 ASP A O 1
#

InterPro domains:
  I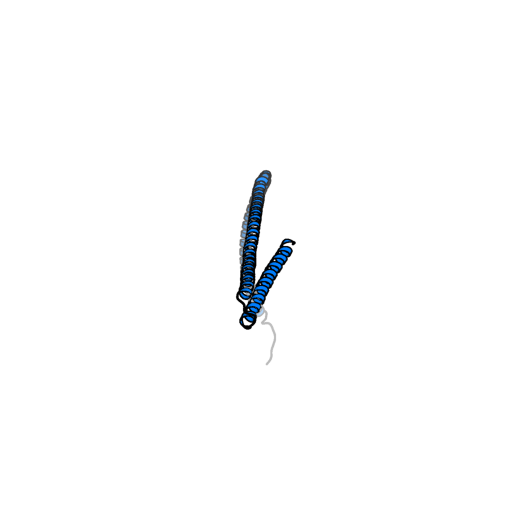PR008417 B-cell receptor-associated protein 29/31 [PTHR12701] (10-176)
  IPR040463 BAP29/BAP31, transmembrane domain [PF05529] (4-93)
  IPR041672 Bap31/Bap29 cytoplasmic coiled-coil domain [PF18035] (129-190)

Secondary structure (DSSP, 8-state):
-HHHHHHHHHHHHHHHHHHHHHHHHHHHHHHHHHHHH-TTT--HHHHHHHHHHHHHHHHHHHHHHHHHHHHHHHHHHHHHHHHHHHHHHHHHHHHHHHHHHHHHHHHHHHHHHHGGGSHHHHHHHHHHHHHHHHHHHHHHHHHHHHHHHHHHHHHHHHHHHHHHHHHHHHHHHHHHHHHHHHHS-S------